Protein AF-A0A952PKI6-F1 (afdb_monomer_lite)

pLDDT: mean 70.45, std 23.46, range [31.17, 97.69]

Radius of gyration: 34.61 Å; chains: 1; bounding box: 64×77×87 Å

Structure (mmCIF, N/CA/C/O backbone):
data_AF-A0A952PKI6-F1
#
_entry.id   AF-A0A952PKI6-F1
#
loop_
_atom_site.group_PDB
_atom_site.id
_atom_site.type_symbol
_atom_site.label_atom_id
_atom_site.label_alt_id
_atom_site.label_comp_id
_atom_site.label_asym_id
_atom_site.label_entity_id
_atom_site.label_seq_id
_atom_site.pdbx_PDB_ins_code
_atom_site.Cartn_x
_atom_site.Cartn_y
_atom_site.Cartn_z
_atom_site.occupancy
_atom_site.B_iso_or_equiv
_atom_site.auth_seq_id
_atom_site.auth_comp_id
_atom_site.auth_asym_id
_atom_site.auth_atom_id
_atom_site.pdbx_PDB_model_num
ATOM 1 N N . MET A 1 1 ? 33.228 -29.535 -61.302 1.00 42.88 1 MET A N 1
ATOM 2 C CA . MET A 1 1 ? 33.027 -29.135 -62.705 1.00 42.88 1 MET A CA 1
ATOM 3 C C . MET A 1 1 ? 32.608 -27.682 -62.670 1.00 42.88 1 MET A C 1
ATOM 5 O O . MET A 1 1 ? 31.433 -27.404 -62.503 1.00 42.88 1 MET A O 1
ATOM 9 N N . ASP A 1 2 ? 33.600 -26.802 -62.701 1.00 46.34 2 ASP A N 1
ATOM 10 C CA . ASP A 1 2 ? 33.505 -25.490 -63.356 1.00 46.34 2 ASP A CA 1
ATOM 11 C C . ASP A 1 2 ? 33.591 -25.734 -64.878 1.00 46.34 2 ASP A C 1
ATOM 13 O O . ASP A 1 2 ? 34.147 -26.783 -65.251 1.00 46.34 2 ASP A O 1
ATOM 17 N N . PRO A 1 3 ? 33.031 -24.869 -65.757 1.00 51.19 3 PRO A N 1
ATOM 18 C CA . PRO A 1 3 ? 33.573 -23.510 -65.923 1.00 51.19 3 PRO A CA 1
ATOM 19 C C . PRO A 1 3 ? 32.618 -22.360 -66.345 1.00 51.19 3 PRO A C 1
ATOM 21 O O . PRO A 1 3 ? 31.567 -22.594 -66.934 1.00 51.19 3 PRO A O 1
ATOM 24 N N . GLN A 1 4 ? 33.137 -21.138 -66.115 1.00 42.38 4 GLN A N 1
ATOM 25 C CA . GLN A 1 4 ? 33.181 -19.935 -66.986 1.00 42.38 4 GLN A CA 1
ATOM 26 C C . GLN A 1 4 ? 31.890 -19.122 -67.202 1.00 42.38 4 GLN A C 1
ATOM 28 O O . GLN A 1 4 ? 30.875 -19.656 -67.633 1.00 42.38 4 GLN A O 1
ATOM 33 N N . ASP A 1 5 ? 31.817 -17.858 -66.765 1.00 42.16 5 ASP A N 1
ATOM 34 C CA . ASP A 1 5 ? 32.547 -16.619 -67.154 1.00 42.16 5 ASP A CA 1
ATOM 35 C C . ASP A 1 5 ? 31.834 -15.882 -68.299 1.00 42.16 5 ASP A C 1
ATOM 37 O O . ASP A 1 5 ? 31.720 -16.409 -69.399 1.00 42.16 5 ASP A O 1
ATOM 41 N N . ASP A 1 6 ? 31.400 -14.648 -68.024 1.00 51.78 6 ASP A N 1
ATOM 42 C CA . ASP A 1 6 ? 31.563 -13.510 -68.937 1.00 51.78 6 ASP A CA 1
ATOM 43 C C . ASP A 1 6 ? 31.472 -12.200 -68.128 1.00 51.78 6 ASP A C 1
ATOM 45 O O . ASP A 1 6 ? 30.414 -11.776 -67.655 1.00 51.78 6 ASP A O 1
ATOM 49 N N . GLU A 1 7 ? 32.646 -11.598 -67.930 1.00 43.44 7 GLU A N 1
ATOM 50 C CA . GLU A 1 7 ? 32.857 -10.196 -67.575 1.00 43.44 7 GLU A CA 1
ATOM 51 C C . GLU A 1 7 ? 32.611 -9.274 -68.786 1.00 43.44 7 GLU A C 1
ATOM 53 O O . GLU A 1 7 ? 32.582 -9.726 -69.928 1.00 43.44 7 GLU A O 1
ATOM 58 N N . ALA A 1 8 ? 32.592 -7.965 -68.490 1.00 42.09 8 ALA A N 1
ATOM 59 C CA . ALA A 1 8 ? 33.025 -6.822 -69.313 1.00 42.09 8 ALA A CA 1
ATOM 60 C C . ALA A 1 8 ? 31.891 -5.859 -69.703 1.00 42.09 8 ALA A C 1
ATOM 62 O O . ALA A 1 8 ? 30.810 -6.272 -70.096 1.00 42.09 8 ALA A O 1
ATOM 63 N N . ASN A 1 9 ? 32.059 -4.538 -69.743 1.00 39.88 9 ASN A N 1
ATOM 64 C CA . ASN A 1 9 ? 33.078 -3.580 -69.304 1.00 39.88 9 ASN A CA 1
ATOM 65 C C . ASN A 1 9 ? 32.518 -2.209 -69.752 1.00 39.88 9 ASN A C 1
ATOM 67 O O . ASN A 1 9 ? 31.893 -2.149 -70.812 1.00 39.88 9 ASN A O 1
ATOM 71 N N . ASN A 1 10 ? 32.725 -1.130 -68.994 1.00 41.03 10 ASN A N 1
ATOM 72 C CA . ASN A 1 10 ? 33.171 0.147 -69.567 1.00 41.03 10 ASN A CA 1
ATOM 73 C C . ASN A 1 10 ? 33.392 1.209 -68.485 1.00 41.03 10 ASN A C 1
ATOM 75 O O . ASN A 1 10 ? 32.476 1.900 -68.036 1.00 41.03 10 ASN A O 1
ATOM 79 N N . ASP A 1 11 ? 34.671 1.354 -68.160 1.00 39.84 11 ASP A N 1
ATOM 80 C CA . ASP A 1 11 ? 35.336 2.615 -67.861 1.00 39.84 11 ASP A CA 1
ATOM 81 C C . ASP A 1 11 ? 35.027 3.712 -68.895 1.00 39.84 11 ASP A C 1
ATOM 83 O O . ASP A 1 11 ? 34.951 3.440 -70.093 1.00 39.84 11 ASP A O 1
ATOM 87 N N . ALA A 1 12 ? 34.998 4.971 -68.443 1.00 41.44 12 ALA A N 1
ATOM 88 C CA . ALA A 1 12 ? 35.936 5.992 -68.930 1.00 41.44 12 ALA A CA 1
ATOM 89 C C . AL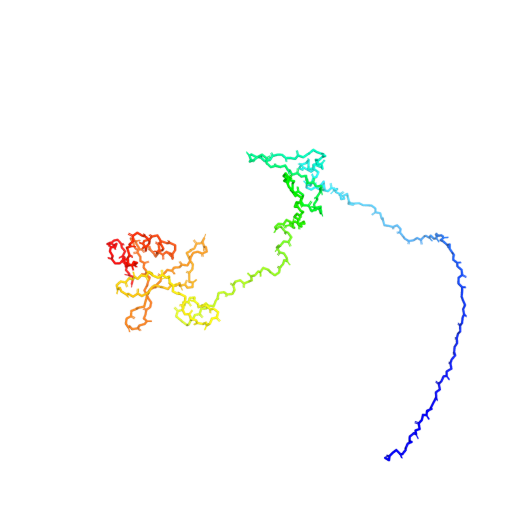A A 1 12 ? 35.816 7.321 -68.150 1.00 41.44 12 ALA A C 1
ATOM 91 O O . ALA A 1 12 ? 34.822 8.025 -68.286 1.00 41.44 12 ALA A O 1
ATOM 92 N N . GLN A 1 13 ? 36.890 7.636 -67.401 1.00 40.53 13 GLN A N 1
ATOM 93 C CA . GLN A 1 13 ? 37.721 8.866 -67.466 1.00 40.53 13 GLN A CA 1
ATOM 94 C C . GLN A 1 13 ? 37.034 10.230 -67.230 1.00 40.53 13 GLN A C 1
ATOM 96 O O . GLN A 1 13 ? 35.995 10.523 -67.794 1.00 40.53 13 GLN A O 1
ATOM 101 N N . GLY A 1 14 ? 37.560 11.208 -66.489 1.00 31.78 14 GLY A N 1
ATOM 102 C CA . GLY A 1 14 ? 38.880 11.601 -65.961 1.00 31.78 14 GLY A CA 1
ATOM 103 C C . GLY A 1 14 ? 38.699 13.061 -65.452 1.00 31.78 14 GLY A C 1
ATOM 104 O O . GLY A 1 14 ? 37.642 13.642 -65.668 1.00 31.78 14 GLY A O 1
ATOM 105 N N . GLY A 1 15 ? 39.581 13.781 -64.762 1.00 31.17 15 GLY A N 1
ATOM 106 C CA . GLY A 1 15 ? 40.948 13.621 -64.294 1.00 31.17 15 GLY A CA 1
ATOM 107 C C . GLY A 1 15 ? 41.309 14.817 -63.374 1.00 31.17 15 GLY A C 1
ATOM 108 O O . GLY A 1 15 ? 40.478 15.683 -63.109 1.00 31.17 15 GLY A O 1
ATOM 109 N N . HIS A 1 16 ? 42.550 14.796 -62.877 1.00 38.19 16 HIS A N 1
ATOM 110 C CA . HIS A 1 16 ? 43.290 15.725 -61.992 1.00 38.19 16 HIS A CA 1
ATOM 111 C C . HIS A 1 16 ? 43.062 17.249 -62.225 1.00 38.19 16 HIS A C 1
ATOM 113 O O . HIS A 1 16 ? 42.709 17.638 -63.328 1.00 38.19 16 HIS A O 1
ATOM 119 N N . THR A 1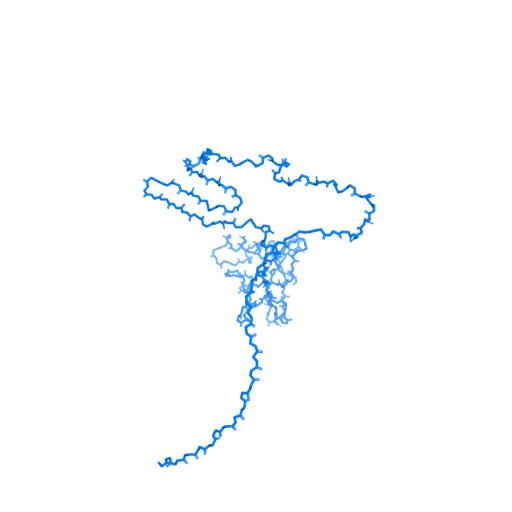 17 ? 43.234 18.190 -61.270 1.00 34.00 17 THR A N 1
ATOM 120 C CA . THR A 1 17 ? 44.485 18.616 -60.577 1.00 34.00 17 THR A CA 1
ATOM 121 C C . THR A 1 17 ? 44.242 19.727 -59.510 1.00 34.00 17 THR A C 1
ATOM 123 O O . THR A 1 17 ? 43.484 20.654 -59.760 1.00 34.00 17 THR A O 1
ATOM 126 N N . SER A 1 18 ? 44.951 19.629 -58.372 1.00 35.41 18 SER A N 1
ATOM 127 C CA . SER A 1 18 ? 45.636 20.612 -57.475 1.00 35.41 18 SER A CA 1
ATOM 128 C C . SER A 1 18 ? 45.231 22.110 -57.281 1.00 35.41 18 SER A C 1
ATOM 130 O O . SER A 1 18 ? 45.333 22.875 -58.228 1.00 35.41 18 SER A O 1
ATOM 132 N N . LEU A 1 19 ? 44.971 22.493 -55.997 1.00 37.22 19 LEU A N 1
ATOM 133 C CA . LEU A 1 19 ? 45.451 23.621 -55.106 1.00 37.22 19 LEU A CA 1
ATOM 134 C C . LEU A 1 19 ? 45.734 25.062 -55.656 1.00 37.22 19 LEU A C 1
ATOM 136 O O . LEU A 1 19 ? 46.033 25.177 -56.836 1.00 37.22 19 LEU A O 1
ATOM 140 N N . PRO A 1 20 ? 45.914 26.153 -54.841 1.00 46.31 20 PRO A N 1
ATOM 141 C CA . PRO A 1 20 ? 45.481 26.541 -53.467 1.00 46.31 20 PRO A CA 1
ATOM 142 C C . PRO A 1 20 ? 44.956 28.022 -53.320 1.00 46.31 20 PRO A C 1
ATOM 144 O O . PRO A 1 20 ? 45.175 28.853 -54.192 1.00 46.31 20 PRO A O 1
ATOM 147 N N . GLY A 1 21 ? 44.418 28.410 -52.145 1.00 32.12 21 GLY A N 1
ATOM 148 C CA . GLY A 1 21 ? 44.716 29.723 -51.511 1.00 32.12 21 GLY A CA 1
ATOM 149 C C . GLY A 1 21 ? 43.728 30.922 -51.560 1.00 32.12 21 GLY A C 1
ATOM 150 O O . GLY A 1 21 ? 43.300 31.356 -52.618 1.00 32.12 21 GLY A O 1
ATOM 151 N N . VAL A 1 22 ? 43.573 31.538 -50.370 1.00 33.59 22 VAL A N 1
ATOM 152 C CA . VAL A 1 22 ? 43.386 32.981 -50.040 1.00 33.59 22 VAL A CA 1
ATOM 153 C C . VAL A 1 22 ? 41.983 33.636 -50.149 1.00 33.59 22 VAL A C 1
ATOM 155 O O . VAL A 1 22 ? 41.378 33.739 -51.207 1.00 33.59 22 VAL A O 1
ATOM 158 N N . SER A 1 23 ? 41.527 34.128 -48.984 1.00 38.31 23 SER A N 1
ATOM 159 C CA . SER A 1 23 ? 40.362 34.980 -48.632 1.00 38.31 23 SER A CA 1
ATOM 160 C C . SER A 1 23 ? 40.437 36.424 -49.204 1.00 38.31 23 SER A C 1
ATOM 162 O O . SER A 1 23 ? 41.404 36.729 -49.894 1.00 38.31 23 SER A O 1
ATOM 164 N N . PRO A 1 24 ? 39.657 37.432 -48.733 1.00 59.91 24 PRO A N 1
ATOM 165 C CA . PRO A 1 24 ? 38.218 37.616 -48.448 1.00 59.91 24 PRO A CA 1
ATOM 166 C C . PRO A 1 24 ? 37.651 38.834 -49.260 1.00 59.91 24 PRO A C 1
ATOM 168 O O . PRO A 1 24 ? 38.291 39.273 -50.205 1.00 59.91 24 PRO A O 1
ATOM 171 N N . THR A 1 25 ? 36.522 39.439 -48.833 1.00 33.91 25 THR A N 1
ATOM 172 C CA . THR A 1 25 ? 35.794 40.649 -49.344 1.00 33.91 25 THR A CA 1
ATOM 173 C C . THR A 1 25 ? 34.766 40.377 -50.452 1.00 33.91 25 THR A C 1
ATOM 175 O O . THR A 1 25 ? 35.063 39.687 -51.410 1.00 33.91 25 THR A O 1
ATOM 178 N N . GLY A 1 26 ? 33.520 40.857 -50.427 1.00 32.28 26 GLY A N 1
ATOM 179 C CA . GLY A 1 26 ? 32.760 41.714 -49.517 1.00 32.28 26 GLY A CA 1
ATOM 180 C C . GLY A 1 26 ? 31.438 42.131 -50.201 1.00 32.28 26 GLY A C 1
ATOM 181 O O . GLY A 1 26 ? 31.326 42.016 -51.417 1.00 32.28 26 GLY A O 1
ATOM 182 N N . ALA A 1 27 ? 30.512 42.681 -49.404 1.00 34.66 27 ALA A N 1
ATOM 183 C CA . ALA A 1 27 ? 29.324 43.484 -49.757 1.00 34.66 27 ALA A CA 1
ATOM 184 C C . ALA A 1 27 ? 27.936 42.800 -49.883 1.00 34.66 27 ALA A C 1
ATOM 186 O O . ALA A 1 27 ? 27.676 42.001 -50.776 1.00 34.66 27 ALA A O 1
ATOM 187 N N . GLY A 1 28 ? 27.022 43.278 -49.020 1.00 33.44 28 GLY A N 1
ATOM 188 C CA . GLY A 1 28 ? 25.556 43.142 -49.070 1.00 33.44 28 GLY A CA 1
ATOM 189 C C . GLY A 1 28 ? 25.024 42.147 -48.032 1.00 33.44 28 GLY A C 1
ATOM 190 O O . GLY A 1 28 ? 25.285 40.965 -48.155 1.00 33.44 28 GLY A O 1
ATOM 191 N N . ASN A 1 29 ? 24.297 42.502 -46.971 1.00 36.09 29 ASN A N 1
ATOM 192 C CA . ASN A 1 29 ? 23.395 43.631 -46.767 1.00 36.09 29 ASN A CA 1
ATOM 193 C C . ASN A 1 29 ? 23.335 44.028 -45.286 1.00 36.09 29 ASN A C 1
ATOM 195 O O . ASN A 1 29 ? 23.325 43.177 -44.399 1.00 36.09 29 ASN A O 1
ATOM 199 N N . ALA A 1 30 ? 23.230 45.335 -45.051 1.00 39.19 30 ALA A N 1
ATOM 200 C CA . ALA A 1 30 ? 22.872 45.908 -43.763 1.00 39.19 30 ALA A CA 1
ATOM 201 C C . ALA A 1 30 ? 21.372 45.723 -43.476 1.00 39.19 30 ALA A C 1
ATOM 203 O O . ALA A 1 30 ? 20.536 46.089 -44.303 1.00 39.19 30 ALA A O 1
ATOM 204 N N . PHE A 1 31 ? 21.051 45.250 -42.271 1.00 40.78 31 PHE A N 1
ATOM 205 C CA . PHE A 1 31 ? 19.786 45.531 -41.591 1.00 40.78 31 PHE A CA 1
ATOM 206 C C . PHE A 1 31 ? 20.080 46.380 -40.345 1.00 40.78 31 PHE A C 1
ATOM 208 O O . PHE A 1 31 ? 21.073 46.117 -39.661 1.00 40.78 31 PHE A O 1
ATOM 215 N N . PRO A 1 32 ? 19.274 47.419 -40.063 1.00 45.94 32 PRO A N 1
ATOM 216 C CA . PRO A 1 32 ? 19.511 48.314 -38.946 1.00 45.94 32 PRO A CA 1
ATOM 217 C C . PRO A 1 32 ? 19.115 47.668 -37.611 1.00 45.94 32 PRO A C 1
ATOM 219 O O . PRO A 1 32 ? 18.050 47.079 -37.460 1.00 45.94 32 PRO A O 1
ATOM 222 N N . SER A 1 33 ? 20.035 47.838 -36.66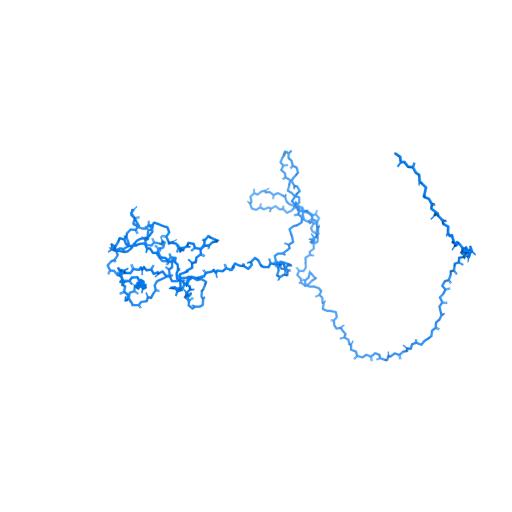8 1.00 48.38 33 SER A N 1
ATOM 223 C CA . SER A 1 33 ? 19.956 47.758 -35.207 1.00 48.38 33 SER A CA 1
ATOM 224 C C . SER A 1 33 ? 18.592 48.031 -34.567 1.00 48.38 33 SER A C 1
ATOM 226 O O . SER A 1 33 ? 17.960 49.035 -34.906 1.00 48.38 33 SER A O 1
ATOM 228 N N . GLY A 1 34 ? 18.246 47.278 -33.511 1.00 44.75 34 GLY A N 1
ATOM 229 C CA . GLY A 1 34 ? 17.252 47.792 -32.569 1.00 44.75 34 GLY A CA 1
ATOM 230 C C . GLY A 1 34 ? 16.635 46.909 -31.487 1.00 44.75 34 GLY A C 1
ATOM 231 O O . GLY A 1 34 ? 15.638 47.361 -30.949 1.00 44.75 34 GLY A O 1
ATOM 232 N N . GLU A 1 35 ? 17.167 45.744 -31.109 1.00 42.31 35 GLU A N 1
ATOM 233 C CA . GLU A 1 35 ? 16.796 45.127 -29.821 1.00 42.31 35 GLU A CA 1
ATOM 234 C C . GLU A 1 35 ? 18.065 44.769 -29.048 1.00 42.31 35 GLU A C 1
ATOM 236 O O . GLU A 1 35 ? 18.856 43.915 -29.447 1.00 42.31 35 GLU A O 1
ATOM 241 N N . GLN A 1 36 ? 18.300 45.512 -27.965 1.00 43.66 36 GLN A N 1
ATOM 242 C CA . GLN A 1 36 ? 19.314 45.194 -26.972 1.00 43.66 36 GLN A CA 1
ATOM 243 C C . GLN A 1 36 ? 18.904 43.882 -26.304 1.00 43.66 36 GLN A C 1
ATOM 245 O O . GLN A 1 36 ? 18.047 43.874 -25.424 1.00 43.66 36 GLN A O 1
ATOM 250 N N . PHE A 1 37 ? 19.527 42.777 -26.708 1.00 38.88 37 PHE A N 1
ATOM 251 C CA . PHE A 1 37 ? 19.647 41.626 -25.827 1.00 38.88 37 PHE A CA 1
ATOM 252 C C . PHE A 1 37 ? 20.404 42.109 -24.591 1.00 38.88 37 PHE A C 1
ATOM 254 O O . PHE A 1 37 ? 21.604 42.376 -24.648 1.00 38.88 37 PHE A O 1
ATOM 261 N N . THR A 1 38 ? 19.697 42.279 -23.478 1.00 49.03 38 THR A N 1
ATOM 262 C CA . THR A 1 38 ? 20.338 42.249 -22.170 1.00 49.03 38 THR A CA 1
ATOM 263 C C . THR A 1 38 ? 20.991 40.880 -22.068 1.00 49.03 38 THR A C 1
ATOM 265 O O . THR A 1 38 ? 20.280 39.878 -21.997 1.00 49.03 38 THR A O 1
ATOM 268 N N . GLU A 1 39 ? 22.322 40.829 -22.149 1.00 49.72 39 GLU A N 1
ATOM 269 C CA . GLU A 1 39 ? 23.098 39.662 -21.737 1.00 49.72 39 GLU A CA 1
ATOM 270 C C . GLU A 1 39 ? 22.660 39.326 -20.314 1.00 49.72 39 GLU A C 1
ATOM 272 O O . GLU A 1 39 ? 23.038 39.991 -19.348 1.00 49.72 39 GLU A O 1
ATOM 277 N N . SER A 1 40 ? 21.780 38.336 -20.195 1.00 56.34 40 SER A N 1
ATOM 278 C CA . SER A 1 40 ? 21.478 37.696 -18.931 1.00 56.34 40 SER A CA 1
ATOM 279 C C . SER A 1 40 ? 22.810 37.169 -18.417 1.00 56.34 40 SER A C 1
ATOM 281 O O . SER A 1 40 ? 23.376 36.252 -19.016 1.00 56.34 40 SER A O 1
ATOM 283 N N . LEU A 1 41 ? 23.341 37.792 -17.363 1.00 50.06 41 LEU A N 1
ATOM 284 C CA . LEU A 1 41 ? 24.464 37.250 -16.603 1.00 50.06 41 LEU A CA 1
ATOM 285 C C . LEU A 1 41 ? 24.188 35.764 -16.379 1.00 50.06 41 LEU A C 1
ATOM 287 O O . LEU A 1 41 ? 23.074 35.393 -15.995 1.00 50.06 41 LEU A O 1
ATOM 291 N N . SER A 1 42 ? 25.157 34.904 -16.695 1.00 56.03 42 SER A N 1
ATOM 292 C CA . SER A 1 42 ? 24.950 33.479 -16.479 1.00 56.03 42 SER A CA 1
ATOM 293 C C . SER A 1 42 ? 24.705 33.266 -14.983 1.00 56.03 42 SER A C 1
ATOM 295 O O . SER A 1 42 ? 25.325 33.927 -14.151 1.00 56.03 42 SER A O 1
ATOM 297 N N . LEU A 1 43 ? 23.801 32.355 -14.616 1.00 47.31 43 LEU A N 1
ATOM 298 C CA . LEU A 1 43 ? 23.470 32.052 -13.213 1.00 47.31 43 LEU A CA 1
ATOM 299 C C . LEU A 1 43 ? 24.730 31.758 -12.365 1.00 47.31 43 LEU A C 1
ATOM 301 O O . LEU A 1 43 ? 24.753 31.956 -11.156 1.00 47.31 43 LEU A O 1
ATOM 305 N N . VAL A 1 44 ? 25.798 31.301 -13.023 1.00 46.19 44 VAL A N 1
ATOM 306 C CA . VAL A 1 44 ? 27.124 31.051 -12.446 1.00 46.19 44 VAL A CA 1
ATOM 307 C C . VAL A 1 44 ? 27.786 32.345 -11.951 1.00 46.19 44 VAL A C 1
ATOM 309 O O . VAL A 1 44 ? 28.373 32.347 -10.868 1.00 46.19 44 VAL A O 1
ATOM 312 N N . ASP A 1 45 ? 27.651 33.439 -12.703 1.00 50.50 45 ASP A N 1
ATOM 313 C CA . ASP A 1 45 ? 28.175 34.765 -12.358 1.00 50.50 45 ASP A CA 1
ATOM 314 C C . ASP A 1 45 ? 27.326 35.445 -11.274 1.00 50.50 45 ASP A C 1
ATOM 316 O O . ASP A 1 45 ? 27.867 36.110 -10.392 1.00 50.50 45 ASP A O 1
ATOM 320 N N . GLU A 1 46 ? 26.004 35.232 -11.289 1.00 54.00 46 GLU A N 1
ATOM 321 C CA . GLU A 1 46 ? 25.086 35.729 -10.250 1.00 54.00 46 GLU A CA 1
ATOM 322 C C . GLU A 1 46 ? 25.346 35.070 -8.882 1.00 54.00 46 GLU A C 1
ATOM 324 O O . GLU A 1 46 ? 25.197 35.706 -7.838 1.00 54.00 46 GLU A O 1
ATOM 329 N N . LEU A 1 47 ? 25.798 33.811 -8.881 1.00 55.44 47 LEU A N 1
ATOM 330 C CA . LEU A 1 47 ? 26.081 33.028 -7.674 1.00 55.44 47 LEU A CA 1
ATOM 331 C C . LEU A 1 47 ? 27.547 33.104 -7.194 1.00 55.44 47 LEU A C 1
ATOM 333 O O . LEU A 1 47 ? 27.897 32.420 -6.230 1.00 55.44 47 LEU A O 1
ATOM 337 N N . ASP A 1 48 ? 28.404 33.912 -7.836 1.00 47.34 48 ASP A N 1
ATOM 338 C CA . ASP A 1 48 ? 29.849 34.047 -7.547 1.00 47.34 48 ASP A CA 1
ATOM 339 C C . ASP A 1 48 ? 30.571 32.683 -7.433 1.00 47.34 48 ASP A C 1
ATOM 341 O O . ASP A 1 48 ? 31.445 32.477 -6.581 1.00 47.34 48 ASP A O 1
ATOM 345 N N . VAL A 1 49 ? 30.196 31.714 -8.281 1.00 48.56 49 VAL A N 1
ATOM 346 C CA . VAL A 1 49 ? 30.789 30.369 -8.284 1.00 48.56 49 VAL A CA 1
ATOM 347 C C . VAL A 1 49 ? 32.191 30.452 -8.884 1.00 48.56 49 VAL A C 1
ATOM 349 O O . VAL A 1 49 ? 32.378 30.471 -10.098 1.00 48.56 49 VAL A O 1
ATOM 352 N N . ARG A 1 50 ? 33.205 30.514 -8.018 1.00 47.91 50 ARG A N 1
ATOM 353 C CA . ARG A 1 50 ? 34.617 30.567 -8.419 1.00 47.91 50 ARG A CA 1
ATOM 354 C C . ARG A 1 50 ? 35.252 29.188 -8.378 1.00 47.91 50 ARG A C 1
ATOM 356 O O . ARG A 1 50 ? 35.048 28.436 -7.427 1.00 47.91 50 ARG A O 1
ATOM 363 N N . ASP A 1 51 ? 36.125 28.912 -9.343 1.00 49.38 51 ASP A N 1
ATOM 364 C CA . ASP A 1 51 ? 37.041 27.776 -9.263 1.00 49.38 51 ASP A CA 1
ATOM 365 C C . ASP A 1 51 ? 37.942 27.926 -8.031 1.00 49.38 51 ASP A C 1
ATOM 367 O O . ASP A 1 51 ? 38.826 28.791 -7.944 1.00 49.38 51 ASP A O 1
ATOM 371 N N . LEU A 1 52 ? 37.707 27.074 -7.039 1.00 51.81 52 LEU A N 1
ATOM 372 C CA . LEU A 1 52 ? 38.482 27.066 -5.814 1.00 51.81 52 LEU A CA 1
ATOM 373 C C . LEU A 1 52 ? 39.807 26.348 -6.067 1.00 51.81 52 LEU A C 1
ATOM 375 O O . LEU A 1 52 ? 39.890 25.126 -6.083 1.00 51.81 52 LEU A O 1
ATOM 379 N N . LYS A 1 53 ? 40.893 27.121 -6.170 1.00 52.00 53 LYS A N 1
ATOM 380 C CA . LYS A 1 53 ? 42.269 26.583 -6.167 1.00 52.00 53 LYS A CA 1
ATOM 381 C C . LYS A 1 53 ? 42.661 25.903 -4.846 1.00 52.00 53 LYS A C 1
ATOM 383 O O . LYS A 1 53 ? 43.744 25.332 -4.757 1.00 52.00 53 LYS A O 1
ATOM 388 N N . LYS A 1 54 ? 41.838 26.022 -3.799 1.00 52.69 54 LYS A N 1
ATOM 389 C CA . LYS A 1 54 ? 42.087 25.448 -2.473 1.00 52.69 54 LYS A CA 1
ATOM 390 C C . LYS A 1 54 ? 41.142 24.283 -2.224 1.00 52.69 54 LYS A C 1
ATOM 392 O O . LYS A 1 54 ? 39.936 24.406 -2.402 1.00 52.69 54 LYS A O 1
ATOM 397 N N . THR A 1 55 ? 41.723 23.190 -1.755 1.00 56.12 55 THR A N 1
ATOM 398 C CA . THR A 1 55 ? 41.046 21.972 -1.331 1.00 56.12 55 THR A CA 1
ATOM 399 C C . THR A 1 55 ? 40.017 22.269 -0.233 1.00 56.12 55 THR A C 1
ATOM 401 O O . THR A 1 55 ? 40.338 22.883 0.787 1.00 56.12 55 THR A O 1
ATOM 404 N N . LEU A 1 56 ? 38.775 21.840 -0.443 1.00 58.19 56 LEU A N 1
ATOM 405 C CA . LEU A 1 56 ? 37.673 21.960 0.508 1.00 58.19 56 LEU A CA 1
ATOM 406 C C . LEU A 1 56 ? 37.728 20.816 1.518 1.00 58.19 56 LEU A C 1
ATOM 408 O O . LEU A 1 56 ? 38.047 19.690 1.147 1.00 58.19 56 LEU A O 1
ATOM 412 N N . ARG A 1 57 ? 37.403 21.088 2.785 1.00 51.28 57 ARG A N 1
ATOM 413 C CA . ARG A 1 57 ? 37.388 20.075 3.845 1.00 51.28 57 ARG A CA 1
ATOM 414 C C . ARG A 1 57 ? 35.979 19.919 4.404 1.00 51.28 57 ARG A C 1
ATOM 416 O O . ARG A 1 57 ? 35.412 20.892 4.890 1.00 51.28 57 ARG A O 1
ATOM 423 N N . ASP A 1 58 ? 35.420 18.717 4.327 1.00 55.22 58 ASP A N 1
ATOM 424 C CA . ASP A 1 58 ? 34.120 18.408 4.935 1.00 55.22 58 ASP A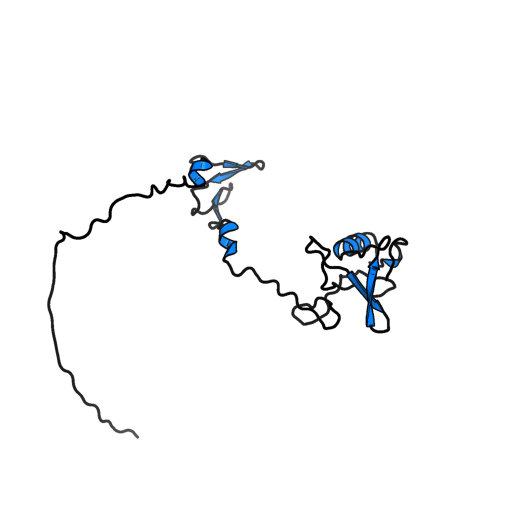 CA 1
ATOM 425 C C . ASP A 1 58 ? 34.243 18.311 6.471 1.00 55.22 58 ASP A C 1
ATOM 427 O O . ASP A 1 58 ? 35.322 18.084 7.024 1.00 55.22 58 ASP A O 1
ATOM 431 N N . SER A 1 59 ? 33.111 18.440 7.160 1.00 54.19 59 SER A N 1
ATOM 432 C CA . SER A 1 59 ? 32.870 18.196 8.587 1.00 54.19 59 SER A CA 1
ATOM 433 C C . SER A 1 59 ? 33.434 16.869 9.117 1.00 54.19 59 SER A C 1
ATOM 435 O O . SER A 1 59 ? 33.723 16.753 10.307 1.00 54.19 59 SER A O 1
ATOM 437 N N . ARG A 1 60 ? 33.641 15.879 8.240 1.00 61.06 60 ARG A N 1
ATOM 438 C CA . ARG A 1 60 ? 34.264 14.580 8.548 1.00 61.06 60 ARG A CA 1
ATOM 439 C C . ARG A 1 60 ? 35.775 14.531 8.278 1.00 61.06 60 ARG A C 1
ATOM 441 O O . ARG A 1 60 ? 36.373 13.464 8.340 1.00 61.06 60 ARG A O 1
ATOM 448 N N . GLY A 1 61 ? 36.397 15.667 7.958 1.00 62.75 61 GLY A N 1
ATOM 449 C CA . GLY A 1 61 ? 37.844 15.817 7.782 1.00 62.75 61 GLY A CA 1
ATOM 450 C C . GLY A 1 61 ? 38.389 15.467 6.395 1.00 62.75 61 GLY A C 1
ATOM 451 O O . GLY A 1 61 ? 39.588 15.659 6.183 1.00 62.75 61 GLY A O 1
ATOM 452 N N . LYS A 1 62 ? 37.537 15.007 5.468 1.00 59.69 62 LYS A N 1
ATOM 453 C CA . LYS A 1 62 ? 37.900 14.624 4.093 1.00 59.69 62 LYS A CA 1
ATOM 454 C C . LYS A 1 62 ? 38.160 15.835 3.208 1.00 59.69 62 LYS A C 1
ATOM 456 O O . LYS A 1 62 ? 37.471 16.845 3.348 1.00 59.69 62 LYS A O 1
ATOM 461 N N . THR A 1 63 ? 39.122 15.707 2.296 1.00 56.44 63 THR A N 1
ATOM 462 C CA . THR A 1 63 ? 39.591 16.810 1.453 1.00 56.44 63 THR A CA 1
ATOM 463 C C . THR A 1 63 ? 39.213 16.595 -0.012 1.00 56.44 63 THR A C 1
ATOM 465 O O . THR A 1 63 ? 39.516 15.545 -0.574 1.00 56.44 63 THR A O 1
ATOM 468 N N . PHE A 1 64 ? 38.590 17.596 -0.634 1.00 54.62 64 PHE A N 1
ATOM 469 C CA . PHE A 1 64 ? 38.079 17.555 -2.006 1.00 54.62 64 PHE A CA 1
ATOM 470 C C . PHE A 1 64 ? 38.679 18.680 -2.845 1.00 54.62 64 PHE A C 1
ATOM 472 O O . PHE A 1 64 ? 38.841 19.801 -2.363 1.00 54.62 64 PHE A O 1
ATOM 479 N N . SER A 1 65 ? 38.965 18.405 -4.114 1.00 53.97 65 SER A N 1
ATOM 480 C CA . SER A 1 65 ? 39.282 19.435 -5.106 1.00 53.97 65 SER A CA 1
ATOM 481 C C . SER A 1 65 ? 38.246 19.364 -6.223 1.00 53.97 65 SER A C 1
ATOM 483 O O . SER A 1 65 ? 38.093 18.312 -6.839 1.00 53.97 65 SER A O 1
ATOM 485 N N . SER A 1 66 ? 37.547 20.467 -6.488 1.00 55.78 66 SER A N 1
ATOM 486 C CA . SER A 1 66 ? 36.593 20.588 -7.595 1.00 55.78 66 SER A CA 1
ATOM 487 C C . SER A 1 66 ? 37.108 21.616 -8.599 1.00 55.78 66 SER A C 1
ATOM 489 O O . SER A 1 66 ? 37.380 22.751 -8.214 1.00 55.78 66 SER A O 1
ATOM 491 N N . ALA A 1 67 ? 37.236 21.231 -9.867 1.00 55.38 67 ALA A N 1
ATOM 492 C CA . ALA A 1 67 ? 37.581 22.139 -10.960 1.00 55.38 67 ALA A CA 1
ATOM 493 C C . ALA A 1 67 ? 36.402 22.211 -11.945 1.00 55.38 67 ALA A C 1
ATOM 495 O O . ALA A 1 67 ? 36.265 21.354 -12.801 1.00 55.38 67 ALA A O 1
ATOM 496 N N . GLY A 1 68 ? 35.531 23.211 -11.836 1.00 55.19 68 GLY A N 1
ATOM 497 C CA . GLY A 1 68 ? 34.423 23.423 -12.775 1.00 55.19 68 GLY A CA 1
ATOM 498 C C . GLY A 1 68 ? 33.420 22.266 -12.986 1.00 55.19 68 GLY A C 1
ATOM 499 O O . GLY A 1 68 ? 33.538 21.162 -12.461 1.00 55.19 68 GLY A O 1
ATOM 500 N N . ARG A 1 69 ? 32.392 22.541 -13.805 1.00 51.00 69 ARG A N 1
ATOM 501 C CA . ARG A 1 69 ? 31.228 21.664 -14.078 1.00 51.00 69 ARG A CA 1
ATOM 502 C C . ARG A 1 69 ? 31.579 20.301 -14.700 1.00 51.00 69 ARG A C 1
ATOM 504 O O . ARG A 1 69 ? 30.802 19.365 -14.572 1.00 51.00 69 ARG A O 1
ATOM 511 N N . ASN A 1 70 ? 32.733 20.192 -15.360 1.00 56.28 70 ASN A N 1
ATOM 512 C CA . ASN A 1 70 ? 33.103 19.020 -16.162 1.00 56.28 70 ASN A CA 1
ATOM 513 C C . ASN A 1 70 ? 34.311 18.243 -15.620 1.00 56.28 70 ASN A C 1
ATOM 515 O O . ASN A 1 70 ? 34.690 17.246 -16.239 1.00 56.28 70 ASN A O 1
ATOM 519 N N . ALA A 1 71 ? 34.954 18.671 -14.525 1.00 57.91 71 ALA A N 1
ATOM 520 C CA . ALA A 1 71 ? 36.072 17.892 -13.998 1.00 57.91 71 ALA A CA 1
ATOM 521 C C . ALA A 1 71 ? 35.591 16.786 -13.051 1.00 57.91 71 ALA A C 1
ATOM 523 O O . ALA A 1 71 ? 34.665 16.996 -12.263 1.00 57.91 71 ALA A O 1
ATOM 524 N N . PRO A 1 72 ? 36.246 15.614 -13.089 1.00 57.44 72 PRO A N 1
ATOM 525 C CA . PRO A 1 72 ? 36.010 14.559 -12.117 1.00 57.44 72 PRO A CA 1
ATOM 526 C C . PRO A 1 72 ? 36.305 15.060 -10.699 1.00 57.44 72 PRO A C 1
ATOM 528 O O . PRO A 1 72 ? 37.248 15.825 -10.476 1.00 57.44 72 PRO A O 1
ATOM 531 N N . VAL A 1 73 ? 35.515 14.601 -9.730 1.00 63.84 73 VAL A N 1
ATOM 532 C CA . VAL A 1 73 ? 35.753 14.916 -8.318 1.00 63.84 73 VAL A CA 1
ATOM 533 C C . VAL A 1 73 ? 36.842 13.986 -7.802 1.00 63.84 73 VAL A C 1
ATOM 535 O O . VAL A 1 73 ? 36.677 12.768 -7.781 1.00 63.84 73 VAL A O 1
ATOM 538 N N . ALA A 1 74 ? 37.959 14.566 -7.372 1.00 61.81 74 ALA A N 1
ATOM 539 C CA . ALA A 1 74 ? 39.059 13.824 -6.774 1.00 61.81 74 ALA A CA 1
ATOM 540 C C . ALA A 1 74 ? 38.907 13.774 -5.246 1.00 61.81 74 ALA A C 1
ATOM 542 O O . ALA A 1 74 ? 38.893 14.814 -4.580 1.00 61.81 74 ALA A O 1
ATOM 543 N N . GLU A 1 75 ? 38.824 12.563 -4.698 1.00 65.94 75 GLU A N 1
ATOM 544 C CA . GLU A 1 75 ? 38.916 12.287 -3.266 1.00 65.94 75 GLU A CA 1
ATOM 545 C C . GLU A 1 75 ? 40.316 11.756 -2.948 1.00 65.94 75 GLU A C 1
ATOM 547 O O . GLU A 1 75 ? 40.761 10.739 -3.487 1.00 65.94 75 GLU A O 1
ATOM 552 N N . PHE A 1 76 ? 41.009 12.460 -2.055 1.00 63.59 76 PHE A N 1
ATOM 553 C CA . PHE A 1 76 ? 42.335 12.079 -1.585 1.00 63.59 76 PHE A CA 1
ATOM 554 C C . PHE A 1 76 ? 42.203 11.339 -0.254 1.00 63.59 76 PHE A C 1
ATOM 556 O O . PHE A 1 76 ? 41.718 11.914 0.726 1.00 63.59 76 PHE A O 1
ATOM 563 N N . THR A 1 77 ? 42.640 10.082 -0.213 1.00 64.69 77 THR A N 1
ATOM 564 C CA . THR A 1 77 ? 42.839 9.329 1.031 1.00 64.69 77 THR A CA 1
ATOM 565 C C . THR A 1 77 ? 44.335 9.168 1.305 1.00 64.69 77 THR A C 1
ATOM 567 O O . THR A 1 77 ? 45.166 9.514 0.464 1.00 64.69 77 THR A O 1
ATOM 570 N N . ASP A 1 78 ? 44.693 8.650 2.482 1.00 64.44 78 ASP A N 1
ATOM 571 C CA . ASP A 1 78 ? 46.100 8.447 2.859 1.00 64.44 78 ASP A CA 1
ATOM 572 C C . ASP A 1 78 ? 46.797 7.368 2.007 1.00 64.44 78 ASP A C 1
ATOM 574 O O . ASP A 1 78 ? 48.024 7.335 1.924 1.00 64.44 78 ASP A O 1
ATOM 578 N N . GLU A 1 79 ? 46.022 6.498 1.351 1.00 55.53 79 GLU A N 1
ATOM 579 C CA . GLU A 1 79 ? 46.526 5.323 0.632 1.00 55.53 79 GLU A CA 1
ATOM 580 C C . GLU A 1 79 ? 46.265 5.375 -0.882 1.00 55.53 79 GLU A C 1
ATOM 582 O O . GLU A 1 79 ? 46.980 4.731 -1.651 1.00 55.53 79 GLU A O 1
ATOM 587 N N . PHE A 1 80 ? 45.255 6.123 -1.339 1.00 54.03 80 PHE A N 1
ATOM 588 C CA . PHE A 1 80 ? 44.838 6.127 -2.741 1.00 54.03 80 PHE A CA 1
ATOM 589 C C . PHE A 1 80 ? 44.173 7.442 -3.178 1.00 54.03 80 PHE A C 1
ATOM 591 O O . PHE A 1 80 ? 43.617 8.206 -2.389 1.00 54.03 80 PHE A O 1
ATOM 598 N N . LEU A 1 81 ? 44.207 7.682 -4.490 1.00 53.59 81 LEU A N 1
ATOM 599 C CA . LEU A 1 81 ? 43.436 8.727 -5.156 1.00 53.59 81 LEU A CA 1
ATOM 600 C C . LEU A 1 81 ? 42.193 8.091 -5.781 1.00 53.59 81 LEU A C 1
ATOM 602 O O . LEU A 1 81 ? 42.322 7.258 -6.680 1.00 53.59 81 LEU A O 1
ATOM 606 N N . VAL A 1 82 ? 41.002 8.493 -5.337 1.00 61.44 82 VAL A N 1
ATOM 607 C CA . VAL A 1 82 ? 39.743 8.094 -5.981 1.00 61.44 82 VAL A CA 1
ATOM 608 C C . VAL A 1 82 ? 39.290 9.219 -6.899 1.00 61.44 82 VAL A C 1
ATOM 610 O O . VAL A 1 82 ? 39.028 10.332 -6.447 1.00 61.44 82 VAL A O 1
ATOM 613 N N . LEU A 1 83 ? 39.191 8.929 -8.195 1.00 58.97 83 LEU A N 1
ATOM 614 C CA . LEU A 1 83 ? 38.582 9.830 -9.167 1.00 58.97 83 LEU A CA 1
ATOM 615 C C . LEU A 1 83 ? 37.138 9.393 -9.385 1.00 58.97 83 LEU A C 1
ATOM 617 O O . LEU A 1 83 ? 36.880 8.371 -10.019 1.00 58.97 83 LEU A O 1
ATOM 621 N N . HIS A 1 84 ? 36.201 10.171 -8.855 1.00 62.06 84 HIS A N 1
ATOM 622 C CA . HIS A 1 84 ? 34.791 9.995 -9.163 1.00 62.06 84 HIS A CA 1
ATOM 623 C C . HIS A 1 84 ? 34.523 10.608 -10.540 1.00 62.06 84 HIS A C 1
ATOM 625 O O . HIS A 1 84 ? 34.958 11.739 -10.792 1.00 62.06 84 HIS A O 1
ATOM 631 N N . PRO A 1 85 ? 33.833 9.896 -11.448 1.00 59.69 85 PRO A N 1
ATOM 632 C CA . PRO A 1 85 ? 33.459 10.470 -12.733 1.00 59.69 85 PRO A CA 1
ATOM 633 C C . PRO A 1 85 ? 32.624 11.746 -12.521 1.00 59.69 85 PRO A C 1
ATOM 635 O O . PRO A 1 85 ? 31.962 11.864 -11.483 1.00 59.69 85 PRO A O 1
ATOM 638 N N . PRO A 1 86 ? 32.646 12.700 -13.473 1.00 60.06 86 PRO A N 1
ATOM 639 C CA . PRO A 1 86 ? 31.786 13.875 -13.418 1.00 60.06 86 PRO A CA 1
ATOM 640 C C . PRO A 1 86 ? 30.332 13.441 -13.213 1.00 60.06 86 PRO A C 1
ATOM 642 O O . PRO A 1 86 ? 29.751 12.755 -14.052 1.00 60.06 86 PRO A O 1
ATOM 645 N N . GLN A 1 87 ? 29.768 13.794 -12.063 1.00 57.31 87 GLN A N 1
ATOM 646 C CA . GLN A 1 87 ? 28.351 13.601 -11.792 1.00 57.31 87 GLN A CA 1
ATOM 647 C C . GLN A 1 87 ? 27.632 14.733 -12.522 1.00 57.31 87 GLN A C 1
ATOM 649 O O . GLN A 1 87 ? 27.811 15.900 -12.165 1.00 57.31 87 GLN A O 1
ATOM 654 N N . LEU A 1 88 ? 26.874 14.412 -13.572 1.00 55.44 88 LEU A N 1
ATOM 655 C CA . LEU A 1 88 ? 26.003 15.403 -14.198 1.00 55.44 88 LEU A CA 1
ATOM 656 C C . LEU A 1 88 ? 25.026 15.919 -13.128 1.00 55.44 88 LEU A C 1
ATOM 658 O O . LEU A 1 88 ? 24.524 15.117 -12.333 1.00 55.44 88 LEU A O 1
ATOM 662 N N . PRO A 1 89 ? 24.776 17.237 -13.047 1.00 52.78 89 PRO A N 1
ATOM 663 C CA . PRO A 1 89 ? 23.756 17.750 -12.147 1.00 52.78 89 PRO A CA 1
ATOM 664 C C . PRO A 1 89 ? 22.428 17.062 -12.470 1.00 52.78 89 PRO A C 1
ATOM 666 O O . PRO A 1 89 ? 22.091 16.880 -13.638 1.00 52.78 89 PRO A O 1
ATOM 669 N N . PHE A 1 90 ? 21.651 16.736 -11.435 1.00 51.47 90 PHE A N 1
ATOM 670 C CA . PHE A 1 90 ? 20.316 16.132 -11.563 1.00 51.47 90 PHE A CA 1
ATOM 671 C C . PHE A 1 90 ? 19.360 16.909 -12.494 1.00 51.47 90 PHE A C 1
ATOM 673 O O . PHE A 1 90 ? 18.314 16.388 -12.843 1.00 51.47 90 PHE A O 1
ATOM 680 N N . GLN A 1 91 ? 19.713 18.134 -12.895 1.00 52.69 91 GLN A N 1
ATOM 681 C CA . GLN A 1 91 ? 18.931 19.009 -13.769 1.00 52.69 91 GLN A CA 1
ATOM 682 C C . GLN A 1 91 ? 19.013 18.638 -15.259 1.00 52.69 91 GLN A C 1
ATOM 684 O O . GLN A 1 91 ? 18.051 18.867 -15.976 1.00 52.69 91 GLN A O 1
ATOM 689 N N . ASP A 1 92 ? 20.104 18.020 -15.731 1.00 45.72 92 ASP A N 1
ATOM 690 C CA . ASP A 1 92 ? 20.176 17.533 -17.125 1.00 45.72 92 ASP A CA 1
ATOM 691 C C . ASP A 1 92 ? 19.542 16.123 -17.264 1.00 45.72 92 ASP A C 1
ATOM 693 O O . ASP A 1 92 ? 19.426 15.585 -18.363 1.00 45.72 92 ASP A O 1
ATOM 697 N N . ALA A 1 93 ? 19.110 15.513 -16.148 1.00 49.91 93 ALA A N 1
ATOM 698 C CA . ALA A 1 93 ? 18.373 14.247 -16.123 1.00 49.91 93 ALA A CA 1
ATOM 699 C C . ALA A 1 93 ? 16.859 14.418 -16.360 1.00 49.91 93 ALA A C 1
ATOM 701 O O . ALA A 1 93 ? 16.164 13.412 -16.489 1.00 49.91 93 ALA A O 1
ATOM 702 N N . ASP A 1 94 ? 16.363 15.656 -16.474 1.00 49.53 94 ASP A N 1
ATOM 703 C CA . ASP A 1 94 ? 14.972 15.931 -16.863 1.00 49.53 94 ASP A CA 1
ATOM 704 C C . ASP A 1 94 ? 14.694 15.580 -18.346 1.00 49.53 94 ASP A C 1
ATOM 706 O O . ASP A 1 94 ? 13.536 15.444 -18.736 1.00 49.53 94 ASP A O 1
ATOM 710 N N . GLU A 1 95 ? 15.739 15.365 -19.164 1.00 51.06 95 GLU A N 1
ATOM 711 C CA . GLU A 1 95 ? 15.651 14.893 -20.563 1.00 51.06 95 GLU A CA 1
ATOM 712 C C . GLU A 1 95 ? 16.288 13.505 -20.800 1.00 51.06 95 GLU A C 1
ATOM 714 O O . GLU A 1 95 ? 16.421 13.051 -21.940 1.00 51.06 95 GLU A O 1
ATOM 719 N N . GLY A 1 96 ? 16.674 12.783 -19.741 1.00 48.81 96 GLY A N 1
ATOM 720 C CA . GLY A 1 96 ? 16.859 11.331 -19.856 1.00 48.81 96 GLY A CA 1
ATOM 721 C C . GLY A 1 96 ? 15.496 10.663 -20.072 1.00 48.81 96 GLY A C 1
ATOM 722 O O . GLY A 1 96 ? 14.476 11.299 -19.802 1.00 48.81 96 GLY A O 1
ATOM 723 N N . PRO A 1 97 ? 15.404 9.394 -20.523 1.00 43.22 97 PRO A N 1
ATOM 724 C CA . PRO A 1 97 ? 14.167 8.661 -20.317 1.00 43.22 97 PRO A CA 1
ATOM 725 C C . PRO A 1 97 ? 13.957 8.648 -18.805 1.00 43.22 97 PRO A C 1
ATOM 727 O O . PRO A 1 97 ? 14.624 7.894 -18.095 1.00 43.22 97 PRO A O 1
ATOM 730 N N . ALA A 1 98 ? 13.093 9.537 -18.304 1.00 47.91 98 ALA A N 1
ATOM 731 C CA . ALA A 1 98 ? 12.496 9.373 -16.999 1.00 47.91 98 ALA A CA 1
ATOM 732 C C . ALA A 1 98 ? 12.073 7.913 -16.994 1.00 47.91 98 ALA A C 1
ATOM 734 O O . ALA A 1 98 ? 11.359 7.500 -17.912 1.00 47.91 98 ALA A O 1
ATOM 735 N N . GLU A 1 99 ? 12.636 7.107 -16.093 1.00 42.81 99 GLU A N 1
ATOM 736 C CA . GLU A 1 99 ? 12.205 5.726 -15.962 1.00 42.81 99 GLU A CA 1
ATOM 737 C C . GLU A 1 99 ? 10.708 5.810 -15.681 1.00 42.81 99 GLU A C 1
ATOM 739 O O . GLU A 1 99 ? 10.284 6.156 -14.578 1.00 42.81 99 GLU A O 1
ATOM 744 N N . GLU A 1 100 ? 9.906 5.633 -16.730 1.00 46.25 100 GLU A N 1
ATOM 745 C CA . GLU A 1 100 ? 8.469 5.694 -16.633 1.00 46.25 100 GLU A CA 1
ATOM 746 C C . GLU A 1 100 ? 8.122 4.455 -15.831 1.00 46.25 100 GLU A C 1
ATOM 748 O O . GLU A 1 100 ? 8.179 3.327 -16.326 1.00 46.25 100 GLU A O 1
ATOM 753 N N . ILE A 1 101 ? 7.874 4.650 -14.537 1.00 61.47 101 ILE A N 1
ATOM 754 C CA . ILE A 1 101 ? 7.388 3.587 -13.674 1.00 61.47 101 ILE A CA 1
ATOM 755 C C . ILE A 1 101 ? 5.959 3.328 -14.142 1.00 61.47 101 ILE A C 1
ATOM 757 O O . ILE A 1 101 ? 5.002 3.897 -13.619 1.00 61.47 101 ILE A O 1
ATOM 761 N N . VAL A 1 102 ? 5.827 2.498 -15.177 1.00 68.50 102 VAL A N 1
ATOM 762 C CA . VAL A 1 102 ? 4.541 2.032 -15.680 1.00 68.50 102 VAL A CA 1
ATOM 763 C C . VAL A 1 102 ? 3.955 1.147 -14.594 1.00 68.50 102 VAL A C 1
ATOM 765 O O . VAL A 1 102 ? 4.314 -0.020 -14.431 1.00 68.50 102 VAL A O 1
ATOM 768 N N . LEU A 1 103 ? 3.073 1.734 -13.795 1.00 80.75 103 LEU A N 1
ATOM 769 C CA . LEU A 1 103 ? 2.252 0.985 -12.867 1.00 80.75 103 LEU A CA 1
ATOM 770 C C . LEU A 1 103 ? 1.154 0.311 -13.692 1.00 80.75 103 LEU A C 1
ATOM 772 O O . LEU A 1 103 ? 0.370 0.972 -14.370 1.00 80.75 103 LEU A O 1
ATOM 776 N N . MET A 1 104 ? 1.114 -1.013 -13.643 1.00 91.12 104 MET A N 1
ATOM 777 C CA . MET A 1 104 ? 0.040 -1.800 -14.234 1.00 91.12 104 MET A CA 1
ATOM 778 C C . MET A 1 104 ? -1.022 -2.066 -13.164 1.00 91.12 104 MET A C 1
ATOM 780 O O . MET A 1 104 ? -0.691 -2.180 -11.981 1.00 91.12 104 MET A O 1
ATOM 784 N N . MET A 1 105 ? -2.287 -2.183 -13.566 1.00 94.25 105 MET A N 1
ATOM 785 C CA . MET A 1 105 ? -3.385 -2.569 -12.677 1.00 94.25 105 MET A CA 1
ATOM 786 C C . MET A 1 105 ? -4.220 -3.693 -13.286 1.00 94.25 105 MET A C 1
ATOM 788 O O . MET A 1 105 ? -4.308 -3.798 -14.509 1.00 94.25 105 MET A O 1
ATOM 792 N N . ASP A 1 106 ? -4.823 -4.521 -12.436 1.00 94.44 106 ASP A N 1
ATOM 793 C CA . ASP A 1 106 ? -5.825 -5.500 -12.856 1.00 94.44 106 ASP A CA 1
ATOM 794 C C . ASP A 1 106 ? -7.229 -4.875 -12.976 1.00 94.44 106 ASP A C 1
ATOM 796 O O . ASP A 1 106 ? -7.452 -3.716 -12.618 1.00 94.44 106 ASP A O 1
ATOM 800 N N . ASP A 1 107 ? -8.199 -5.667 -13.439 1.00 93.31 107 ASP A N 1
ATOM 801 C CA . ASP A 1 107 ? -9.599 -5.239 -13.589 1.00 93.31 107 ASP A CA 1
ATOM 802 C C . ASP A 1 107 ? -10.265 -4.845 -12.255 1.00 93.31 107 ASP A C 1
ATOM 804 O O . ASP A 1 107 ? -11.292 -4.168 -12.246 1.00 93.31 107 ASP A O 1
ATOM 808 N N . ALA A 1 108 ? -9.690 -5.257 -11.120 1.00 92.50 108 ALA A N 1
ATOM 809 C CA . ALA A 1 108 ? -10.164 -4.916 -9.782 1.00 92.50 108 ALA A CA 1
ATOM 810 C C . ALA A 1 108 ? -9.499 -3.644 -9.220 1.00 92.50 108 ALA A C 1
ATOM 812 O O . ALA A 1 108 ? -9.762 -3.282 -8.072 1.00 92.50 108 ALA A O 1
ATOM 813 N N . GLY A 1 109 ? -8.642 -2.973 -9.998 1.00 93.62 109 GLY A N 1
ATOM 814 C CA . GLY A 1 109 ? -7.938 -1.758 -9.590 1.00 93.62 109 GLY A CA 1
ATOM 815 C C . GLY A 1 109 ? -6.748 -2.010 -8.662 1.00 93.62 109 GLY A C 1
ATOM 816 O O . GLY A 1 109 ? -6.299 -1.091 -7.979 1.00 93.62 109 GLY A O 1
ATOM 817 N N . ILE A 1 110 ? -6.224 -3.236 -8.603 1.00 96.44 110 ILE A N 1
ATOM 818 C CA . ILE A 1 110 ? -5.036 -3.578 -7.816 1.00 96.44 110 ILE A CA 1
ATOM 819 C C . ILE A 1 110 ? -3.795 -3.394 -8.662 1.00 96.44 110 ILE A C 1
ATOM 821 O O . ILE A 1 110 ? -3.727 -3.885 -9.785 1.00 96.44 110 ILE A O 1
ATOM 825 N N . ILE A 1 111 ? -2.782 -2.741 -8.098 1.00 95.06 111 ILE A N 1
ATOM 826 C CA . ILE A 1 111 ? -1.479 -2.629 -8.750 1.00 95.06 111 ILE A CA 1
ATOM 827 C C . ILE A 1 111 ? -0.896 -4.029 -8.916 1.00 95.06 111 ILE A C 1
ATOM 829 O O . ILE A 1 111 ? -0.807 -4.783 -7.944 1.00 95.06 111 ILE A O 1
ATOM 833 N N . VAL A 1 112 ? -0.457 -4.357 -10.124 1.00 95.62 112 VAL A N 1
ATOM 834 C CA . VAL A 1 112 ? 0.236 -5.610 -10.424 1.00 95.62 112 VAL A CA 1
ATOM 835 C C . VAL A 1 112 ? 1.724 -5.368 -10.651 1.00 95.62 112 VAL A C 1
ATOM 837 O O . VAL A 1 112 ? 2.153 -4.261 -10.984 1.00 95.62 112 VAL A O 1
ATOM 840 N N . ASP A 1 113 ? 2.530 -6.392 -10.400 1.00 90.50 113 ASP A N 1
ATOM 841 C CA . ASP A 1 113 ? 3.958 -6.369 -10.698 1.00 90.50 113 ASP A CA 1
ATOM 842 C C . ASP A 1 113 ? 4.259 -6.737 -12.162 1.00 90.50 113 ASP A C 1
ATOM 844 O O . ASP A 1 113 ? 3.362 -6.919 -12.984 1.00 90.50 113 ASP A O 1
ATOM 848 N N . VAL A 1 114 ? 5.548 -6.844 -12.496 1.00 86.19 114 VAL A N 1
ATOM 849 C CA . VAL A 1 114 ? 6.024 -7.160 -13.854 1.00 86.19 114 VAL A CA 1
ATOM 850 C C . VAL A 1 114 ? 5.613 -8.551 -14.348 1.00 86.19 114 VAL A C 1
ATOM 852 O O . VAL A 1 114 ? 5.678 -8.808 -15.548 1.00 86.19 114 VAL A O 1
ATOM 855 N N . TRP A 1 115 ? 5.191 -9.443 -13.450 1.00 90.25 115 TRP A N 1
ATOM 856 C CA . TRP A 1 115 ? 4.684 -10.775 -13.778 1.00 90.25 115 TRP A CA 1
ATOM 857 C C . TRP A 1 115 ? 3.151 -10.823 -13.808 1.00 90.25 115 TRP A C 1
ATOM 859 O O . TRP A 1 115 ? 2.579 -11.874 -14.092 1.00 90.25 115 TRP A O 1
ATOM 869 N N . GLY A 1 116 ? 2.483 -9.693 -13.554 1.00 89.25 116 GLY A N 1
ATOM 870 C CA . GLY A 1 116 ? 1.029 -9.598 -13.482 1.00 89.25 116 GLY A CA 1
ATOM 871 C C . GLY A 1 116 ? 0.449 -10.082 -12.151 1.00 89.25 116 GLY A C 1
ATOM 872 O O . GLY A 1 116 ? -0.766 -10.245 -12.044 1.00 89.25 116 GLY A O 1
ATOM 873 N N . GLU A 1 117 ? 1.273 -10.314 -11.124 1.00 93.50 117 GLU A N 1
ATOM 874 C CA . GLU A 1 117 ? 0.770 -10.698 -9.809 1.00 93.50 117 GLU A CA 1
ATOM 875 C C . GLU A 1 117 ? 0.302 -9.469 -9.024 1.00 93.50 117 GLU A C 1
ATOM 877 O O . GLU A 1 117 ? 0.948 -8.419 -9.007 1.00 93.50 117 GLU A O 1
ATOM 882 N N . ARG A 1 118 ? -0.831 -9.604 -8.321 1.00 95.50 118 ARG A N 1
ATOM 883 C CA . ARG A 1 118 ? -1.353 -8.554 -7.436 1.00 95.50 118 ARG A CA 1
ATOM 884 C C . ARG A 1 118 ? -0.318 -8.187 -6.379 1.00 95.50 118 ARG A C 1
ATOM 886 O O . ARG A 1 118 ? 0.036 -9.007 -5.526 1.00 95.50 118 ARG A O 1
ATOM 893 N N . LYS A 1 119 ? 0.083 -6.920 -6.359 1.00 95.19 119 LYS A N 1
ATOM 894 C CA . LYS A 1 119 ? 1.050 -6.387 -5.406 1.00 95.19 119 LYS A CA 1
ATOM 895 C C . LYS A 1 119 ? 0.447 -6.376 -4.003 1.00 95.19 119 LYS A C 1
ATOM 897 O O . LYS A 1 119 ? -0.438 -5.582 -3.677 1.00 95.19 119 LYS A O 1
ATOM 902 N N . ARG A 1 120 ? 0.939 -7.278 -3.156 1.00 95.94 120 ARG A N 1
ATOM 903 C CA . ARG A 1 120 ? 0.552 -7.401 -1.742 1.00 95.94 120 ARG A CA 1
ATOM 904 C C . ARG A 1 120 ? 1.349 -6.441 -0.873 1.00 95.94 120 ARG A C 1
ATOM 906 O O . ARG A 1 120 ? 2.518 -6.190 -1.150 1.00 95.94 120 ARG A O 1
ATOM 913 N N . VAL A 1 121 ? 0.757 -5.990 0.229 1.00 95.94 121 VAL A N 1
ATOM 914 C CA . VAL A 1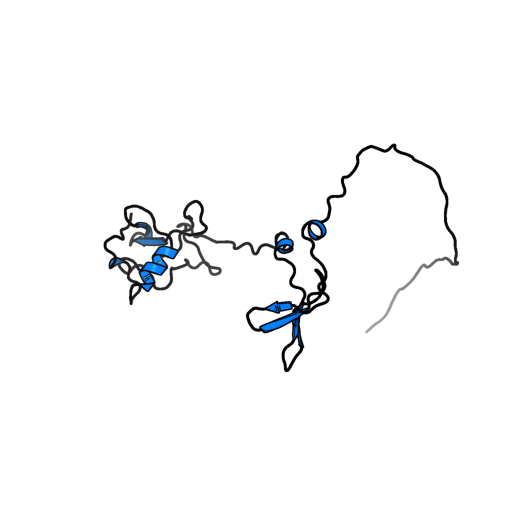 121 ? 1.487 -5.369 1.341 1.00 95.94 121 VAL A CA 1
ATOM 915 C C . VAL A 1 121 ? 2.113 -6.499 2.172 1.00 95.94 121 VAL A C 1
ATOM 917 O O . VAL A 1 121 ? 1.387 -7.224 2.861 1.00 95.94 121 VAL A O 1
ATOM 920 N N . PRO A 1 122 ? 3.439 -6.726 2.104 1.00 94.62 122 PRO A N 1
ATOM 921 C CA . PRO A 1 122 ? 4.046 -7.938 2.634 1.00 94.62 122 PRO A CA 1
ATOM 922 C C . PRO A 1 122 ? 3.830 -8.088 4.135 1.00 94.62 122 PRO A C 1
ATOM 924 O O . PRO A 1 122 ? 4.163 -7.208 4.930 1.00 94.62 122 PRO A O 1
ATOM 927 N N . GLY A 1 123 ? 3.287 -9.241 4.518 1.00 94.19 123 GLY A N 1
ATOM 928 C CA . GLY A 1 123 ? 3.043 -9.591 5.909 1.00 94.19 123 GLY A CA 1
ATOM 929 C C . GLY A 1 123 ? 1.957 -8.771 6.598 1.00 94.19 123 GLY A C 1
ATOM 930 O O . GLY A 1 123 ? 1.821 -8.948 7.793 1.00 94.19 123 GLY A O 1
ATOM 931 N N . ALA A 1 124 ? 1.208 -7.902 5.914 1.00 97.06 124 ALA A N 1
ATOM 932 C CA . ALA A 1 124 ? 0.072 -7.204 6.510 1.00 97.06 124 ALA A CA 1
ATOM 933 C C . ALA A 1 124 ? -1.238 -7.946 6.209 1.00 97.06 124 ALA A C 1
ATOM 935 O O . ALA A 1 124 ? -1.485 -8.359 5.068 1.00 97.06 124 ALA A O 1
ATOM 936 N N . LYS A 1 125 ? -2.068 -8.124 7.238 1.00 97.25 125 LYS A N 1
ATOM 937 C CA . LYS A 1 125 ? -3.356 -8.813 7.159 1.00 97.25 125 LYS A CA 1
ATOM 938 C C . LYS A 1 125 ? -4.434 -8.074 7.939 1.00 97.25 125 LYS A C 1
ATOM 940 O O . LYS A 1 125 ? -4.133 -7.422 8.934 1.00 97.25 125 LYS A O 1
ATOM 945 N N . PHE A 1 126 ? -5.679 -8.208 7.503 1.00 97.12 126 PHE A N 1
ATOM 946 C CA . PHE A 1 126 ? -6.855 -7.760 8.240 1.00 97.12 126 PHE A CA 1
ATOM 947 C C . PHE A 1 126 ? -7.924 -8.848 8.189 1.00 97.12 126 PHE A C 1
ATOM 949 O O . PHE A 1 126 ? -8.268 -9.340 7.114 1.00 97.12 126 PHE A O 1
ATOM 956 N N . ASN A 1 127 ? -8.409 -9.268 9.352 1.00 94.94 127 ASN A N 1
ATOM 957 C CA . ASN A 1 127 ? -9.279 -10.429 9.528 1.00 94.94 127 ASN A CA 1
ATOM 958 C C . ASN A 1 127 ? -8.689 -11.688 8.869 1.00 94.94 127 ASN A C 1
ATOM 960 O O . ASN A 1 127 ? -9.396 -12.461 8.224 1.00 94.94 127 ASN A O 1
ATOM 964 N N . GLY A 1 128 ? -7.367 -11.861 8.977 1.00 94.75 128 GLY A N 1
ATOM 965 C CA . GLY A 1 128 ? -6.624 -12.959 8.354 1.00 94.75 128 GLY A CA 1
ATOM 966 C C . GLY A 1 128 ? -6.423 -12.847 6.835 1.00 94.75 128 GLY A C 1
ATOM 967 O O . GLY A 1 128 ? -5.710 -13.675 6.260 1.00 94.75 128 GLY A O 1
ATOM 968 N N . ARG A 1 129 ? -6.988 -11.829 6.174 1.00 96.56 129 ARG A N 1
ATOM 969 C CA . ARG A 1 129 ? -6.903 -11.616 4.719 1.00 96.56 129 ARG A CA 1
ATOM 970 C C . ARG A 1 129 ? -5.734 -10.705 4.373 1.00 96.56 129 ARG A C 1
ATOM 972 O O . ARG A 1 129 ? -5.472 -9.736 5.076 1.00 96.56 129 ARG A O 1
ATOM 979 N N . SER A 1 130 ? -5.020 -11.004 3.290 1.00 97.00 130 SER A N 1
ATOM 980 C CA . SER A 1 130 ? -3.906 -10.167 2.826 1.00 97.00 130 SER A CA 1
ATOM 981 C C . SER A 1 130 ? -4.376 -8.805 2.323 1.00 97.00 130 SER A C 1
ATOM 983 O O . SER A 1 130 ? -5.437 -8.698 1.711 1.00 97.00 130 SER A O 1
ATOM 985 N N . LEU A 1 131 ? -3.541 -7.790 2.544 1.00 97.62 131 LEU A N 1
ATOM 986 C CA . LEU A 1 131 ? -3.751 -6.437 2.032 1.00 97.62 131 LEU A CA 1
ATOM 987 C C . LEU A 1 131 ? -3.006 -6.222 0.711 1.00 97.62 131 LEU A C 1
ATOM 989 O O . LEU A 1 131 ? -1.935 -6.796 0.492 1.00 97.62 131 LEU A O 1
ATOM 993 N N . TYR A 1 132 ? -3.551 -5.363 -0.143 1.00 97.69 132 TYR A N 1
ATOM 994 C CA . TYR A 1 132 ? -3.057 -5.076 -1.489 1.00 97.69 132 TYR A CA 1
ATOM 995 C C . TYR A 1 132 ? -2.931 -3.572 -1.737 1.00 97.69 132 TYR A C 1
ATOM 997 O O . TYR A 1 132 ? -3.593 -2.765 -1.082 1.00 97.69 132 TYR A O 1
ATOM 1005 N N . TYR A 1 133 ? -2.074 -3.208 -2.691 1.00 97.25 133 TYR A N 1
ATOM 1006 C CA . TYR A 1 133 ? -1.931 -1.835 -3.169 1.00 97.25 133 TYR A CA 1
ATOM 1007 C C . TYR A 1 133 ? -3.054 -1.514 -4.157 1.00 97.25 133 TYR A C 1
ATOM 1009 O O . TYR A 1 133 ? -3.105 -2.099 -5.238 1.00 97.25 133 TYR A O 1
ATOM 1017 N N . TYR A 1 134 ? -3.924 -0.572 -3.807 1.00 96.94 134 TYR A N 1
ATOM 1018 C CA . TYR A 1 134 ? -4.972 -0.099 -4.705 1.00 96.94 134 TYR A CA 1
ATOM 1019 C C . TYR A 1 134 ? -4.453 1.021 -5.616 1.00 96.94 134 TYR A C 1
ATOM 1021 O O . TYR A 1 134 ? -3.613 1.825 -5.207 1.00 96.94 134 TYR A O 1
ATOM 1029 N N . TRP A 1 135 ? -4.940 1.079 -6.854 1.00 94.81 135 TRP A N 1
ATOM 1030 C CA . TRP A 1 135 ? -4.494 2.041 -7.864 1.00 94.81 135 TRP A CA 1
ATOM 1031 C C . TRP A 1 135 ? -4.715 3.494 -7.432 1.00 94.81 135 TRP A C 1
ATOM 1033 O O . TRP A 1 135 ? -3.851 4.343 -7.645 1.00 94.81 135 TRP A O 1
ATOM 1043 N N . GLU A 1 136 ? -5.840 3.781 -6.775 1.00 94.12 136 GLU A N 1
ATOM 1044 C CA . GLU A 1 136 ? -6.161 5.132 -6.314 1.00 94.12 136 GLU A CA 1
ATOM 1045 C C . GLU A 1 136 ? -5.133 5.637 -5.287 1.00 94.12 136 GLU A C 1
ATOM 1047 O O . GLU A 1 136 ? -4.747 4.938 -4.340 1.00 94.12 136 GLU A O 1
ATOM 1052 N N . GLN A 1 137 ? -4.703 6.883 -5.479 1.00 93.81 137 GLN A N 1
ATOM 1053 C CA . GLN A 1 137 ? -3.780 7.585 -4.595 1.00 93.81 137 GLN A CA 1
ATOM 1054 C C . GLN A 1 137 ? -4.528 8.580 -3.713 1.00 93.81 137 GLN A C 1
ATOM 1056 O O . GLN A 1 137 ? -5.509 9.196 -4.134 1.00 93.81 137 GLN A O 1
ATOM 1061 N N . LYS A 1 138 ? -4.014 8.806 -2.502 1.00 91.50 138 LYS A N 1
ATOM 1062 C CA . LYS A 1 138 ? -4.508 9.881 -1.645 1.00 91.50 138 LYS A CA 1
ATOM 1063 C C . LYS A 1 138 ? -4.234 11.238 -2.311 1.00 91.50 138 LYS A C 1
ATOM 1065 O O . LYS A 1 138 ? -3.066 11.509 -2.615 1.00 91.50 138 LYS A O 1
ATOM 1070 N N . PRO A 1 139 ? -5.252 12.105 -2.488 1.00 92.62 139 PRO A N 1
ATOM 1071 C CA . PRO A 1 139 ? -5.097 13.387 -3.171 1.00 92.62 139 PRO A CA 1
ATOM 1072 C C . PRO A 1 139 ? -3.933 14.218 -2.625 1.00 92.62 139 PRO A C 1
ATOM 1074 O O . PRO A 1 139 ? -3.767 14.357 -1.412 1.00 92.62 139 PRO A O 1
ATOM 1077 N N . GLY A 1 140 ? -3.117 14.763 -3.530 1.00 90.31 140 GLY A N 1
ATOM 1078 C CA . GLY A 1 140 ? -1.929 15.548 -3.178 1.00 90.31 140 GLY A CA 1
ATOM 1079 C C . GLY A 1 140 ? -0.728 14.719 -2.705 1.00 90.31 140 GLY A C 1
ATOM 1080 O O . GLY A 1 140 ? 0.237 15.289 -2.201 1.00 90.31 140 GLY A O 1
ATOM 1081 N N . THR A 1 141 ? -0.762 13.390 -2.843 1.00 91.50 141 THR A N 1
ATOM 1082 C CA . THR A 1 141 ? 0.345 12.495 -2.476 1.00 91.50 141 THR A CA 1
ATOM 1083 C C . THR A 1 141 ? 0.531 11.385 -3.510 1.00 91.50 141 THR A C 1
ATOM 1085 O O . THR A 1 141 ? -0.404 11.042 -4.219 1.00 91.50 141 THR A O 1
ATOM 1088 N N . LEU A 1 142 ? 1.707 10.751 -3.528 1.00 89.56 142 LEU A N 1
ATOM 1089 C CA . LEU A 1 142 ? 1.972 9.534 -4.316 1.00 89.56 142 LEU A CA 1
ATOM 1090 C C . LEU A 1 142 ? 1.608 8.243 -3.556 1.00 89.56 142 LEU A C 1
ATOM 1092 O O . LEU A 1 142 ? 2.091 7.156 -3.870 1.00 89.56 142 LEU A O 1
ATOM 1096 N N . LYS A 1 143 ? 0.828 8.358 -2.476 1.00 92.38 143 LYS A N 1
ATOM 1097 C CA . LYS A 1 143 ? 0.562 7.245 -1.563 1.00 92.38 143 LYS A CA 1
ATOM 1098 C C . LYS A 1 143 ? -0.713 6.535 -1.968 1.00 92.38 143 LYS A C 1
ATOM 1100 O O . LYS A 1 143 ? -1.790 7.120 -1.923 1.00 92.38 143 LYS A O 1
ATOM 1105 N N . HIS A 1 144 ? -0.579 5.258 -2.282 1.00 95.56 144 HIS A N 1
ATOM 1106 C CA . HIS A 1 144 ? -1.697 4.388 -2.618 1.00 95.56 144 HIS A CA 1
ATOM 1107 C C . HIS A 1 144 ? -2.508 3.986 -1.386 1.00 95.56 144 HIS A C 1
ATOM 1109 O O . HIS A 1 144 ? -1.966 3.853 -0.279 1.00 95.56 144 HIS A O 1
ATOM 1115 N N . TYR A 1 145 ? -3.806 3.777 -1.589 1.00 97.50 145 TYR A N 1
ATOM 1116 C CA . TYR A 1 145 ? -4.684 3.188 -0.584 1.00 97.50 145 TYR A CA 1
ATOM 1117 C C . TYR A 1 145 ? -4.449 1.681 -0.443 1.00 97.50 145 TYR A C 1
ATOM 1119 O O . TYR A 1 145 ? -3.943 1.022 -1.355 1.00 97.50 145 TYR A O 1
ATOM 1127 N N . ALA A 1 146 ? -4.785 1.142 0.728 1.00 96.81 146 ALA A N 1
ATOM 1128 C CA . ALA A 1 146 ? -4.721 -0.289 0.995 1.00 96.81 146 ALA A CA 1
ATOM 1129 C C . ALA A 1 146 ? -6.126 -0.895 1.024 1.00 96.81 146 ALA A C 1
ATOM 1131 O O . ALA A 1 146 ? -7.024 -0.341 1.661 1.00 96.81 146 ALA A O 1
ATOM 1132 N N . VAL A 1 147 ? -6.284 -2.052 0.382 1.00 97.69 147 VAL A N 1
ATOM 1133 C CA . VAL A 1 147 ? -7.553 -2.795 0.346 1.00 97.69 147 VAL A CA 1
ATOM 1134 C C . VAL A 1 147 ? -7.351 -4.274 0.664 1.00 97.69 147 VAL A C 1
ATOM 1136 O O . VAL A 1 147 ? -6.255 -4.810 0.485 1.00 97.69 147 VAL A O 1
ATOM 1139 N N . PHE A 1 148 ? -8.409 -4.945 1.111 1.00 97.31 148 PHE A N 1
ATOM 1140 C CA . PHE A 1 148 ? -8.494 -6.408 1.173 1.00 97.31 148 PHE A CA 1
ATOM 1141 C C . PHE A 1 148 ? -9.708 -6.896 0.392 1.00 97.31 148 PHE A C 1
ATOM 1143 O O . PHE A 1 148 ? -10.597 -6.110 0.099 1.00 97.31 148 PHE A O 1
ATOM 1150 N N . PHE A 1 149 ? -9.744 -8.187 0.075 1.00 96.25 149 PHE A N 1
ATOM 1151 C CA . PHE A 1 149 ? -10.857 -8.802 -0.646 1.00 96.25 149 PHE A CA 1
ATOM 1152 C C . PHE A 1 149 ? -11.697 -9.682 0.278 1.00 96.25 149 PHE A C 1
ATOM 1154 O O . PHE A 1 149 ? -11.129 -10.505 1.005 1.00 96.25 149 PHE A O 1
ATOM 1161 N N . ASP A 1 150 ? -13.021 -9.521 0.257 1.00 95.31 150 ASP A N 1
ATOM 1162 C CA . ASP A 1 150 ? -13.969 -10.419 0.928 1.00 95.31 150 ASP A CA 1
ATOM 1163 C C . ASP A 1 150 ? -14.042 -11.804 0.237 1.00 95.31 150 ASP A C 1
ATOM 1165 O O . ASP A 1 150 ? -13.235 -12.126 -0.640 1.00 95.31 150 ASP A O 1
ATOM 1169 N N . ASP A 1 151 ? -14.932 -12.686 0.704 1.00 94.62 151 ASP A N 1
ATOM 1170 C CA . ASP A 1 151 ? -15.088 -14.032 0.121 1.00 94.62 151 ASP A CA 1
ATOM 1171 C C . ASP A 1 151 ? -15.748 -14.005 -1.262 1.00 94.62 151 ASP A C 1
ATOM 1173 O O . ASP A 1 151 ? -15.556 -14.930 -2.052 1.00 94.62 151 ASP A O 1
ATOM 1177 N N . ASP A 1 152 ? -16.459 -12.920 -1.568 1.00 95.31 152 ASP A N 1
ATOM 1178 C CA . ASP A 1 152 ? -17.109 -12.657 -2.849 1.00 95.31 152 ASP A CA 1
ATOM 1179 C C . ASP A 1 152 ? -16.174 -11.917 -3.830 1.00 95.31 152 ASP A C 1
ATOM 1181 O O . ASP A 1 152 ? -16.565 -11.597 -4.954 1.00 95.31 152 ASP A O 1
ATOM 1185 N N . ASN A 1 153 ? -14.912 -11.696 -3.437 1.00 91.56 153 ASN A N 1
ATOM 1186 C CA . ASN A 1 153 ? -13.884 -10.979 -4.191 1.00 91.56 153 ASN A CA 1
ATOM 1187 C C . ASN A 1 153 ? -14.236 -9.501 -4.470 1.00 91.56 153 ASN A C 1
ATOM 1189 O O . ASN A 1 153 ? -13.724 -8.905 -5.423 1.00 91.56 153 ASN A O 1
ATOM 1193 N N . ASN A 1 154 ? -15.038 -8.883 -3.602 1.00 94.69 154 ASN A N 1
ATOM 1194 C CA . ASN A 1 154 ? -15.182 -7.435 -3.512 1.00 94.69 154 ASN A CA 1
ATOM 1195 C C . ASN A 1 154 ? -14.045 -6.857 -2.673 1.00 94.69 154 ASN A C 1
ATOM 1197 O O . ASN A 1 154 ? -13.642 -7.433 -1.659 1.00 94.69 154 ASN A O 1
ATOM 1201 N N . HIS A 1 155 ? -13.507 -5.717 -3.100 1.00 94.81 155 HIS A N 1
ATOM 1202 C CA . HIS A 1 155 ? -12.487 -5.023 -2.329 1.00 94.81 155 HIS A CA 1
ATOM 1203 C C . HIS A 1 155 ? -13.126 -4.110 -1.281 1.00 94.81 155 HIS A C 1
ATOM 1205 O O . HIS A 1 155 ? -14.147 -3.479 -1.534 1.00 94.81 155 HIS A O 1
ATOM 1211 N N . HIS A 1 156 ? -12.459 -3.995 -0.139 1.00 96.81 156 HIS A N 1
ATOM 1212 C CA . HIS A 1 156 ? -12.828 -3.112 0.957 1.00 96.81 156 HIS A CA 1
ATOM 1213 C C . HIS A 1 156 ? -11.622 -2.273 1.357 1.00 96.81 156 HIS A C 1
ATOM 1215 O O . HIS A 1 156 ? -10.505 -2.791 1.502 1.00 96.81 156 HIS A O 1
ATOM 1221 N N . PHE A 1 157 ? -11.843 -0.980 1.549 1.00 97.50 157 PHE A N 1
ATOM 1222 C CA . PHE A 1 157 ? -10.857 -0.057 2.074 1.00 97.50 157 PHE A CA 1
ATOM 1223 C C . PHE A 1 157 ? -10.788 -0.169 3.585 1.00 97.50 157 PHE A C 1
ATOM 1225 O O . PHE A 1 157 ? -11.792 -0.211 4.294 1.00 97.50 157 PHE A O 1
ATOM 1232 N N . LEU A 1 158 ? -9.564 -0.133 4.097 1.00 96.56 158 LEU A N 1
ATOM 1233 C CA . LEU A 1 158 ? -9.364 0.067 5.520 1.00 96.56 158 LEU A CA 1
ATOM 1234 C C . LEU A 1 158 ? -9.563 1.540 5.868 1.00 96.56 158 LEU A C 1
ATOM 1236 O O . LEU A 1 158 ? -9.041 2.428 5.186 1.00 96.56 158 LEU A O 1
ATOM 1240 N N . THR A 1 159 ? -10.285 1.793 6.954 1.00 97.00 159 THR A N 1
ATOM 1241 C CA . THR A 1 159 ? -10.617 3.135 7.428 1.00 97.00 159 THR A CA 1
ATOM 1242 C C . THR A 1 159 ? -10.247 3.316 8.894 1.00 97.00 159 THR A C 1
ATOM 1244 O O . THR A 1 159 ? -10.340 2.388 9.693 1.00 97.00 159 THR A O 1
ATOM 1247 N N . VAL A 1 160 ? -9.822 4.524 9.254 1.00 95.25 160 VAL A N 1
ATOM 1248 C CA . VAL A 1 160 ? -9.669 4.970 10.644 1.00 95.25 160 VAL A CA 1
ATOM 1249 C C . VAL A 1 160 ? -10.521 6.217 10.794 1.00 95.25 160 VAL A C 1
ATOM 1251 O O . VAL A 1 160 ? -10.354 7.165 10.032 1.00 95.25 160 VAL A O 1
ATOM 1254 N N . GLU A 1 161 ? -11.477 6.191 11.724 1.00 92.75 161 GLU A N 1
ATOM 1255 C CA . GLU A 1 161 ? -12.433 7.295 11.932 1.00 92.75 161 GLU A CA 1
ATOM 1256 C C . GLU A 1 161 ? -13.199 7.690 10.646 1.00 92.75 161 GLU A C 1
ATOM 1258 O O . GLU A 1 161 ? -13.579 8.841 10.449 1.00 92.75 161 GLU A O 1
ATOM 1263 N N . GLY A 1 162 ? -13.428 6.721 9.750 1.00 92.19 162 GLY A N 1
ATOM 1264 C CA . GLY A 1 162 ? -14.085 6.931 8.455 1.00 92.19 162 GLY A CA 1
ATOM 1265 C C . GLY A 1 162 ? -13.168 7.442 7.336 1.00 92.19 162 GLY A C 1
ATOM 1266 O O . GLY A 1 162 ? -13.616 7.546 6.196 1.00 92.19 162 GLY A O 1
ATOM 1267 N N . GLU A 1 163 ? -11.888 7.718 7.606 1.00 94.88 163 GLU A N 1
ATOM 1268 C CA . GLU A 1 163 ? -10.911 8.090 6.578 1.00 94.88 163 GLU A CA 1
ATOM 1269 C C . GLU A 1 163 ? -10.158 6.857 6.063 1.00 94.88 163 GLU A C 1
ATOM 1271 O O . GLU A 1 163 ? -9.586 6.092 6.841 1.00 94.88 163 GLU A O 1
ATOM 1276 N N . ARG A 1 164 ? -10.108 6.684 4.735 1.00 96.69 164 ARG A N 1
ATOM 1277 C CA . ARG A 1 164 ? -9.327 5.623 4.081 1.00 96.69 164 ARG A CA 1
ATOM 1278 C C . ARG A 1 164 ? -7.842 5.756 4.407 1.00 96.69 164 ARG A C 1
ATOM 1280 O O . ARG A 1 164 ? -7.253 6.827 4.239 1.00 96.69 164 ARG A O 1
ATOM 1287 N N . ILE A 1 165 ? -7.206 4.653 4.790 1.00 96.50 165 ILE A N 1
ATOM 1288 C CA . ILE A 1 165 ? -5.779 4.649 5.118 1.00 96.50 165 ILE A CA 1
ATOM 1289 C C . ILE A 1 165 ? -4.902 4.248 3.930 1.00 96.50 165 ILE A C 1
ATOM 1291 O O . ILE A 1 165 ? -5.252 3.414 3.095 1.00 96.50 165 ILE A O 1
ATOM 1295 N N . THR A 1 166 ? -3.716 4.846 3.867 1.00 97.69 166 THR A N 1
ATOM 1296 C CA . THR A 1 166 ? -2.716 4.530 2.845 1.00 97.69 166 THR A CA 1
ATOM 1297 C C . THR A 1 166 ? -1.855 3.338 3.251 1.00 97.69 166 THR A C 1
ATOM 1299 O O . THR A 1 166 ? -1.738 2.997 4.432 1.00 97.69 166 THR A O 1
ATOM 1302 N N . VAL A 1 167 ? -1.179 2.733 2.274 1.00 96.62 167 VAL A N 1
ATOM 1303 C CA . VAL A 1 167 ? -0.258 1.610 2.505 1.00 96.62 167 VAL A CA 1
ATOM 1304 C C . VAL A 1 167 ? 0.853 1.963 3.510 1.00 96.62 167 VAL A C 1
ATOM 1306 O O . VAL A 1 167 ? 1.255 1.121 4.310 1.00 96.62 167 VAL A O 1
ATOM 1309 N N . ASP A 1 168 ? 1.304 3.217 3.558 1.00 96.12 168 ASP A N 1
ATOM 1310 C CA . ASP A 1 168 ? 2.272 3.684 4.561 1.00 96.12 168 ASP A CA 1
ATOM 1311 C C . ASP A 1 168 ? 1.759 3.533 5.998 1.00 96.12 168 ASP A C 1
ATOM 1313 O O . ASP A 1 168 ? 2.513 3.167 6.901 1.00 96.12 168 ASP A O 1
ATOM 1317 N N . VAL A 1 169 ? 0.479 3.841 6.227 1.00 96.44 169 VAL A N 1
ATOM 1318 C CA . VAL A 1 169 ? -0.156 3.675 7.541 1.00 96.44 169 VAL A CA 1
ATOM 1319 C C . VAL A 1 169 ? -0.246 2.191 7.872 1.00 96.44 169 VAL A C 1
ATOM 1321 O O . VAL A 1 169 ? 0.116 1.794 8.977 1.00 96.44 169 VAL A O 1
ATOM 1324 N N . VAL A 1 170 ? -0.614 1.359 6.894 1.00 97.00 170 VAL A N 1
ATOM 1325 C CA . VAL A 1 170 ? -0.621 -0.100 7.048 1.00 97.00 170 VAL A CA 1
ATOM 1326 C C . VAL A 1 170 ? 0.755 -0.630 7.449 1.00 97.00 170 VAL A C 1
ATOM 1328 O O . VAL A 1 170 ? 0.834 -1.432 8.374 1.00 97.00 170 VAL A O 1
ATOM 1331 N N . TYR A 1 171 ? 1.849 -0.167 6.834 1.00 97.12 171 TYR A N 1
ATOM 1332 C CA . TYR A 1 171 ? 3.199 -0.576 7.240 1.00 97.12 171 TYR A CA 1
ATOM 1333 C C . TYR A 1 171 ? 3.520 -0.200 8.686 1.00 97.12 171 TYR A C 1
ATOM 1335 O O . TYR A 1 171 ? 4.114 -1.004 9.405 1.00 97.12 171 TYR A O 1
ATOM 1343 N N . LYS A 1 172 ? 3.117 0.996 9.130 1.00 96.38 172 LYS A N 1
ATOM 1344 C CA . LYS A 1 172 ? 3.302 1.420 10.525 1.00 96.38 172 LYS A CA 1
ATOM 1345 C C . LYS A 1 172 ? 2.541 0.505 11.482 1.00 96.38 172 LYS A C 1
ATOM 1347 O O . LYS A 1 172 ? 3.148 -0.021 12.410 1.00 96.38 172 LYS A O 1
ATOM 1352 N N . LEU A 1 173 ? 1.255 0.267 11.218 1.00 95.88 173 LEU A N 1
ATOM 1353 C CA . LEU A 1 173 ? 0.401 -0.598 12.038 1.00 95.88 173 LEU A CA 1
ATOM 1354 C C . LEU A 1 173 ? 0.915 -2.042 12.057 1.00 95.88 173 LEU A C 1
ATOM 1356 O O . LEU A 1 173 ? 1.081 -2.629 13.122 1.00 95.88 173 LEU A O 1
ATOM 1360 N N . ARG A 1 174 ? 1.265 -2.590 10.890 1.00 95.88 174 ARG A N 1
ATOM 1361 C CA . ARG A 1 174 ? 1.876 -3.917 10.753 1.00 95.88 174 ARG A CA 1
ATOM 1362 C C . ARG A 1 174 ? 3.123 -4.038 11.626 1.00 95.88 174 ARG A C 1
ATOM 1364 O O . ARG A 1 174 ? 3.235 -5.003 12.370 1.00 95.88 174 ARG A O 1
ATOM 1371 N N . ASN A 1 175 ? 4.035 -3.068 11.575 1.00 95.06 175 ASN A N 1
ATOM 1372 C CA . ASN A 1 175 ? 5.287 -3.112 12.336 1.00 95.06 175 ASN A CA 1
ATOM 1373 C C . ASN A 1 175 ? 5.084 -2.977 13.859 1.00 95.06 175 ASN A C 1
ATOM 1375 O O . ASN A 1 175 ? 5.987 -3.312 14.621 1.00 95.06 175 ASN A O 1
ATOM 1379 N N . MET A 1 176 ? 3.916 -2.509 14.310 1.00 94.81 176 MET A N 1
ATOM 1380 C CA . MET A 1 176 ? 3.523 -2.510 15.726 1.00 94.81 176 MET A CA 1
ATOM 1381 C C . MET A 1 176 ? 2.955 -3.863 16.186 1.00 94.81 176 MET A C 1
ATOM 1383 O O . MET A 1 176 ? 2.760 -4.079 17.382 1.00 94.81 176 MET A O 1
ATOM 1387 N N . THR A 1 177 ? 2.694 -4.783 15.256 1.00 92.25 177 THR A N 1
ATOM 1388 C CA . THR A 1 177 ? 2.192 -6.134 15.532 1.00 92.25 177 THR A CA 1
ATOM 1389 C C . THR A 1 177 ? 3.279 -7.174 15.276 1.00 92.25 177 THR A C 1
ATOM 1391 O O . THR A 1 177 ? 4.163 -6.983 14.447 1.00 92.25 177 THR A O 1
ATOM 1394 N N . HIS A 1 178 ? 3.220 -8.300 15.985 1.00 89.38 178 HIS A N 1
ATOM 1395 C CA . HIS A 1 178 ? 4.198 -9.379 15.809 1.00 89.38 178 HIS A CA 1
ATOM 1396 C C . HIS A 1 178 ? 3.937 -10.211 14.540 1.00 89.38 178 HIS A C 1
ATOM 1398 O O . HIS A 1 178 ? 4.865 -10.685 13.895 1.00 89.38 178 HIS A O 1
ATOM 1404 N N . ASP A 1 179 ? 2.669 -10.422 14.195 1.00 92.62 179 ASP A N 1
ATOM 1405 C CA . ASP A 1 179 ? 2.201 -11.286 13.105 1.00 92.62 179 ASP A CA 1
ATOM 1406 C C . ASP A 1 179 ? 1.693 -10.514 11.883 1.00 92.62 179 ASP A C 1
ATOM 1408 O O . ASP A 1 179 ? 1.361 -11.129 10.868 1.00 92.62 179 ASP A O 1
ATOM 1412 N N . GLY A 1 180 ? 1.644 -9.183 11.969 1.00 92.62 180 GLY A N 1
ATOM 1413 C CA . GLY A 1 180 ? 1.111 -8.335 10.913 1.00 92.62 180 GLY A CA 1
ATOM 1414 C C . GLY A 1 180 ? -0.414 -8.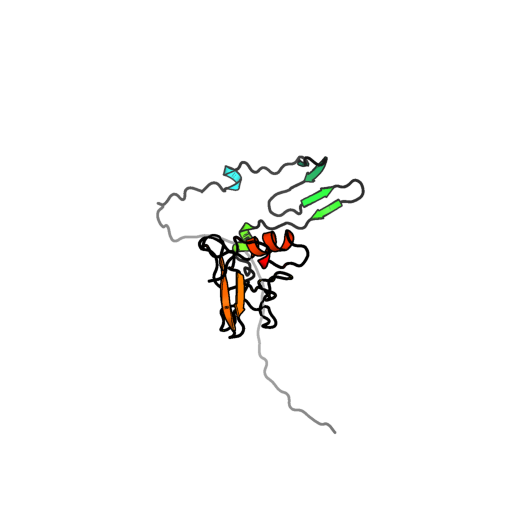311 10.836 1.00 92.62 180 GLY A C 1
ATOM 1415 O O . GLY A 1 180 ? -0.945 -7.857 9.826 1.00 92.62 180 GLY A O 1
ATOM 1416 N N . GLU A 1 181 ? -1.115 -8.806 11.863 1.00 96.81 181 GLU A N 1
ATOM 1417 C CA . GLU A 1 181 ? -2.577 -8.805 11.934 1.00 96.81 181 GLU A CA 1
ATOM 1418 C C . GLU A 1 181 ? -3.098 -7.470 12.481 1.00 96.81 181 GLU A C 1
ATOM 1420 O O . GLU A 1 181 ? -2.981 -7.168 13.673 1.00 96.81 181 GLU A O 1
ATOM 1425 N N . LEU A 1 182 ? -3.715 -6.674 11.609 1.00 96.19 182 LEU A N 1
ATOM 1426 C CA . LEU A 1 182 ? -4.188 -5.330 11.924 1.00 96.19 182 LEU A CA 1
ATOM 1427 C C . LEU A 1 182 ? -5.542 -5.310 12.655 1.00 96.19 182 LEU A C 1
ATOM 1429 O O . LEU A 1 182 ? -5.885 -4.291 13.243 1.00 96.19 182 LEU A O 1
ATOM 1433 N N . THR A 1 183 ? -6.285 -6.420 12.725 1.00 94.81 183 THR A N 1
ATOM 1434 C CA . THR A 1 183 ? -7.564 -6.501 13.473 1.00 94.81 183 THR A CA 1
ATOM 1435 C C . THR A 1 183 ? -7.417 -6.205 14.973 1.00 94.81 183 THR A C 1
ATOM 1437 O O . THR A 1 183 ? -8.398 -5.980 15.679 1.00 94.81 183 THR A O 1
ATOM 1440 N N . ARG A 1 184 ? -6.187 -6.182 15.499 1.00 92.44 184 ARG A N 1
ATOM 1441 C CA . ARG A 1 184 ? -5.909 -5.804 16.894 1.00 92.44 184 ARG A CA 1
ATOM 1442 C C . ARG A 1 184 ? -6.169 -4.321 17.183 1.00 92.44 184 ARG A C 1
ATOM 1444 O O . ARG A 1 184 ? -6.395 -3.981 18.344 1.00 92.44 184 ARG A O 1
ATOM 1451 N N . PHE A 1 185 ? -6.139 -3.466 16.161 1.00 94.62 185 PHE A N 1
ATOM 1452 C CA . PHE A 1 185 ? -6.434 -2.037 16.263 1.00 94.62 185 PHE A CA 1
ATOM 1453 C C . PHE A 1 185 ? -7.949 -1.833 16.186 1.00 94.62 185 PHE A C 1
ATOM 1455 O O . PHE A 1 185 ? -8.563 -2.093 15.157 1.00 94.62 185 PHE A O 1
ATOM 1462 N N . ARG A 1 186 ? -8.570 -1.407 17.291 1.00 93.06 186 ARG A N 1
ATOM 1463 C CA . ARG A 1 186 ? -10.040 -1.296 17.401 1.00 93.06 186 ARG A CA 1
ATOM 1464 C C . ARG A 1 186 ? -10.604 -0.122 16.608 1.00 93.06 186 ARG A C 1
ATOM 1466 O O . ARG A 1 186 ? -11.772 -0.126 16.247 1.00 93.06 186 ARG A O 1
ATOM 1473 N N . GLU A 1 187 ? -9.771 0.882 16.395 1.00 93.38 187 GLU A N 1
ATOM 1474 C CA . GLU A 1 187 ? -10.020 2.068 15.589 1.00 93.38 187 GLU A CA 1
ATOM 1475 C C . GLU A 1 187 ? -10.027 1.778 14.083 1.00 93.38 187 GLU A C 1
ATOM 1477 O O . GLU A 1 187 ? -10.494 2.612 13.310 1.00 93.38 187 GLU A O 1
ATOM 1482 N N . LEU A 1 188 ? -9.506 0.616 13.672 1.00 95.00 188 LEU A N 1
ATOM 1483 C CA . LEU A 1 188 ? -9.413 0.219 12.278 1.00 95.00 188 LEU A CA 1
ATOM 1484 C C . LEU A 1 188 ? -10.670 -0.545 11.854 1.00 95.00 188 LEU A C 1
ATOM 1486 O O . LEU A 1 188 ? -10.958 -1.636 12.350 1.00 95.00 188 LEU A O 1
ATOM 1490 N N . THR A 1 189 ? -11.391 0.022 10.897 1.00 95.06 189 THR A N 1
ATOM 1491 C CA . THR A 1 189 ? -12.616 -0.532 10.317 1.00 95.06 189 THR A CA 1
ATOM 1492 C C . THR A 1 189 ? -12.460 -0.775 8.816 1.00 95.06 189 THR A C 1
ATOM 1494 O O . THR A 1 189 ? -11.420 -0.475 8.228 1.00 95.06 189 THR A O 1
ATOM 1497 N N . ALA A 1 190 ? -13.488 -1.354 8.200 1.00 93.75 190 ALA A N 1
ATOM 1498 C CA . ALA A 1 190 ? -13.601 -1.547 6.759 1.00 93.75 190 ALA A CA 1
ATOM 1499 C C . ALA A 1 190 ? -14.929 -0.950 6.276 1.00 93.75 190 ALA A C 1
ATOM 1501 O O . ALA A 1 190 ? -15.881 -0.918 7.064 1.00 93.75 190 ALA A O 1
ATOM 1502 N N . ASP A 1 191 ? -14.962 -0.441 5.046 1.00 89.19 191 ASP A N 1
ATOM 1503 C CA . ASP A 1 191 ? -16.181 0.077 4.408 1.00 89.19 191 ASP A CA 1
ATOM 1504 C C . ASP A 1 191 ? -17.028 -1.006 3.723 1.00 89.19 191 ASP A C 1
ATOM 1506 O O . ASP A 1 191 ? -16.518 -2.129 3.510 1.00 89.19 191 ASP A O 1
#

Sequence (191 aa):
MDPQDDEANNDAQGGHTSLPGVSPTGAGNAFPSGEQFTESLSLVDELDVRDLKKTLRDSRGKTFSSAGRNAPVAEFTDEFLVLHPPQLPFQDADEGPAEEIVLMMDDAGIIVDVWGERKRVPGAKFNGRSLYYYWEQKPGTLKHYAVFFDDDNNHHFLTVEGERITVDVVYKLRNMTHDGELTRFRELTAD

Foldseek 3Di:
DDDDDDDDDDDDDDDDDDDDDDDDDDDDDDDDDDDDPPPPDPVCVVVVPDQDPDWDADPVGWTWHDGDQQAFIWTDDPPDIDTHHRDHPCVVVVPPPPVPPPFDADPLQFTADPVRHGAWLPQADEPNFTKGFGNDDDPPDPFTFIWTADPVRHIKFKDAVNHGDTSVVLVVQLVVDPRNYNNVDVRIDID

Secondary structure (DSSP, 8-state):
------------------------------------------HHHHTT----SS-EE-TTS-EEE--TTTSPEEEE-SS-EEEE-----TTGGGGS-------EE-TTSBEE-TTS-B-EEEEEEETTEEEEEEEEEPTTSSPEEEEEE-TTS-EEEEEETTEEPBHHHHHHHHHTSSS-BGGG-TTEEE-